Protein AF-A0A1Y6BKB3-F1 (afdb_monomer)

Solvent-accessible surface area (backbone atoms only — not comparable to full-atom values): 15956 Å² total; per-residue (Å²): 135,76,64,65,63,55,56,53,51,55,44,57,75,71,62,55,69,63,64,35,73,74,58,84,61,88,63,30,45,45,43,62,56,101,89,49,75,48,80,39,52,80,85,40,65,74,54,48,56,51,47,53,54,49,49,52,52,49,54,54,49,50,53,46,51,50,51,54,52,29,54,77,67,72,36,57,72,40,75,40,79,56,72,83,83,50,87,60,47,44,72,49,44,40,32,33,37,66,33,82,26,87,73,45,88,20,35,52,44,53,50,52,54,48,22,73,75,64,74,46,61,52,29,33,42,34,43,34,48,44,52,76,84,50,94,52,65,47,78,39,83,46,38,59,70,45,46,69,68,31,48,71,44,83,43,79,41,77,51,38,83,56,81,43,47,33,36,41,35,32,19,48,68,46,101,50,93,52,56,91,87,51,49,50,67,25,49,68,54,54,52,53,48,51,49,42,28,74,76,66,71,42,80,79,84,72,65,29,31,40,40,35,49,41,46,35,41,37,39,51,59,34,43,36,38,28,38,49,90,35,31,48,60,53,48,53,60,63,34,71,70,42,50,68,74,55,33,58,46,50,46,57,26,35,55,50,50,52,60,50,54,79,26,29,40,92,33,52,53,49,62,58,98,76,36,36,37,38,36,38,24,26,53,36,88,90,55,88,129

Sequence (289 aa):
MNSLSMSIACLSCAGILAYSSVKNIDNTVTIREPDRTLKVRLDDKPRIDKAVEFLGKVQKRLARGIANAAEREGLSLSTRKNDPKLRNTISFDLTIKPKRESCIIGSLDLMSLHSKYVGSDEFLLTLEDLSNEAQFKIVHKTSLSELMKGKAFEFRLPRRQKLSQYGIFICSLGKGQTCSDHAKGGMIDTFHEHRLVKQKGRKYSGLDRIFAFQHLLVQDKKIRVTNQKAGPKLFAMLSRSLPEQERIRQQGAINLSEKIQKKTSPTDIEIEDGTVTMGLGYHKPGCFL

Organism: NCBI:txid1513793

pLDDT: mean 73.16, std 16.75, range [30.41, 95.81]

Mean predicted aligned error: 13.18 Å

Secondary structure (DSSP, 8-state):
--HHHHHHHHHHHTTGGGS-----BTTEEEEE-SS-EEEEETT-HHHHHHHHHHHHHHHHHHHHHHHHHHHHTT--EEEEEPPTT-SSEEEEEEEEEEEEESSS--HHHHHHHHHHHHS--EEEEEEEESSSS---EEEEEEEHHHHHTT-EEEEEEEP-SS-EEEEEEEEE--SSS-HHHH----HHHHHHHHHHHHHH-PPP-----EEEEEEEEEETTEEEEE-GGGHHHHHHHHHTTS-HHHHHHHHHHHHHHHHHHTTSB--EEEEETTEEEEEEEEEPTT---

Foldseek 3Di:
DPPLVVLVVVCVVLLNPFQFPQPPDQQWGWGDDPPDIDIARSPDPVSSVVVSVVVVVVVVVVVVVLVVVCVVVVKDKAKDFADVPPPWKAKAKEWQDADEDAADAWLLNLLVLLCVQLVDQKKWWKKAWLLPPDRDMDIDIDGSVCNHVRHMDMDMGTFDQDKTKIKTWIKHPDPDPDQLPFADFAPVVSVVLSVCCVPVVDRRPSGIHTADMFMWIHHGRMIMGIFLVCRLVSQLVVLVSGPPVSSVSVVSSSVSSVVNSVRYGGWDWHQDPRHIYIYTYHYDPPHDD

Radius of gyration: 22.84 Å; Cα contacts (8 Å, |Δi|>4): 515; chains: 1; bounding box: 55×37×72 Å

Nearest PDB structures (foldseek):
  2e3v-assembly2_B  TM=5.731E-01  e=1.357E+00  Homo sapiens
  5oj2-assembly2_B  TM=4.114E-01  e=4.441E-01  Gallus gallus
  2e3v-assembly1_A  TM=5.714E-01  e=2.047E+00  Homo sapiens
  5oj2-assembly1_A  TM=4.564E-01  e=7.994E-01  Gallus gallus
  2vkx-assembly3_E  TM=5.387E-01  e=2.303E+00  Homo sapiens

Structure (mmCIF, N/CA/C/O backbone):
data_AF-A0A1Y6BKB3-F1
#
_entry.id   AF-A0A1Y6BKB3-F1
#
loop_
_atom_site.group_PDB
_atom_site.id
_atom_site.type_symbol
_atom_site.label_atom_id
_atom_site.label_alt_id
_atom_site.label_comp_id
_atom_site.label_asym_id
_atom_site.label_entity_id
_atom_site.label_seq_id
_atom_site.pdbx_PDB_ins_code
_atom_site.Cartn_x
_atom_site.Cartn_y
_atom_site.Cartn_z
_atom_site.occupancy
_atom_site.B_iso_or_equiv
_atom_site.auth_seq_id
_atom_site.auth_comp_id
_atom_site.auth_asym_id
_atom_site.auth_atom_id
_atom_site.pdbx_PDB_model_num
ATOM 1 N N . MET A 1 1 ? -21.348 -16.224 44.581 1.00 34.03 1 MET A N 1
ATOM 2 C CA . MET A 1 1 ? -20.100 -15.761 43.927 1.00 34.03 1 MET A CA 1
ATOM 3 C C . MET A 1 1 ? -20.152 -15.778 42.384 1.00 34.03 1 MET A C 1
ATOM 5 O O . MET A 1 1 ? -19.136 -15.494 41.769 1.00 34.03 1 MET A O 1
ATOM 9 N N . ASN A 1 2 ? -21.320 -15.972 41.739 1.00 30.41 2 ASN A N 1
ATOM 10 C CA . ASN A 1 2 ? -21.423 -16.106 40.270 1.00 30.41 2 ASN A CA 1
ATOM 11 C C . ASN A 1 2 ? -21.908 -14.849 39.506 1.00 30.41 2 ASN A C 1
ATOM 13 O O . ASN A 1 2 ? -21.897 -14.866 38.282 1.00 30.41 2 ASN A O 1
ATOM 17 N N . SER A 1 3 ? -22.323 -13.757 40.170 1.00 32.16 3 SER A N 1
ATOM 18 C CA . SER A 1 3 ? -22.813 -12.550 39.464 1.00 32.16 3 SER A CA 1
ATOM 19 C C . SER A 1 3 ? -21.720 -11.517 39.148 1.00 32.16 3 SER A C 1
ATOM 21 O O . SER A 1 3 ? -21.849 -10.774 38.178 1.00 32.16 3 SER A O 1
ATOM 23 N N . LEU A 1 4 ? -20.614 -11.497 39.904 1.00 31.28 4 LEU A N 1
ATOM 24 C CA . LEU A 1 4 ? -19.510 -10.547 39.698 1.00 31.28 4 LEU A CA 1
ATOM 25 C C . LEU A 1 4 ? -18.739 -10.815 38.393 1.00 31.28 4 LEU A C 1
ATOM 27 O O . LEU A 1 4 ? -18.330 -9.878 37.707 1.00 31.28 4 LEU A O 1
ATOM 31 N N . SER A 1 5 ? -18.571 -12.089 38.022 1.00 31.66 5 SER A N 1
ATOM 32 C CA . SER A 1 5 ? -17.862 -12.488 36.799 1.00 31.66 5 SER A CA 1
ATOM 33 C C . SER A 1 5 ? -18.632 -12.115 35.526 1.00 31.66 5 SER A C 1
ATOM 35 O O . SER A 1 5 ? -18.016 -11.719 34.537 1.00 31.66 5 SER A O 1
ATOM 37 N N . MET A 1 6 ? -19.971 -12.146 35.562 1.00 30.56 6 MET A N 1
ATOM 38 C CA . MET A 1 6 ? -20.829 -11.715 34.450 1.00 30.56 6 MET A CA 1
ATOM 39 C C . MET A 1 6 ? -20.779 -10.199 34.217 1.00 30.56 6 MET A C 1
ATOM 41 O O . MET A 1 6 ? -20.697 -9.758 33.071 1.00 30.56 6 MET A O 1
ATOM 45 N N . SER A 1 7 ? -20.770 -9.387 35.279 1.00 35.91 7 SER A N 1
ATOM 46 C CA . SER A 1 7 ? -20.728 -7.921 35.151 1.00 35.91 7 SER A CA 1
ATOM 47 C C . SER A 1 7 ? -19.387 -7.416 34.603 1.00 35.91 7 SER A C 1
ATOM 49 O O . SER A 1 7 ? -19.357 -6.487 33.794 1.00 35.91 7 SER A O 1
ATOM 51 N N . ILE A 1 8 ? -18.274 -8.064 34.969 1.00 36.72 8 ILE A N 1
ATOM 52 C CA . ILE A 1 8 ? -16.938 -7.743 34.440 1.00 36.72 8 ILE A CA 1
ATOM 53 C C . ILE A 1 8 ? -16.815 -8.162 32.962 1.00 36.72 8 ILE A C 1
ATOM 55 O O . ILE A 1 8 ? -16.243 -7.419 32.161 1.00 36.72 8 ILE A O 1
ATOM 59 N N . ALA A 1 9 ? -17.410 -9.296 32.571 1.00 35.69 9 ALA A N 1
ATOM 60 C CA . ALA A 1 9 ? -17.458 -9.747 31.177 1.00 35.69 9 ALA A CA 1
ATOM 61 C C . ALA A 1 9 ? -18.312 -8.833 30.269 1.00 35.69 9 ALA A C 1
ATOM 63 O O . ALA A 1 9 ? -17.961 -8.615 29.108 1.00 35.69 9 ALA A O 1
ATOM 64 N N . CYS A 1 10 ? -19.389 -8.232 30.789 1.00 35.72 10 CYS A N 1
ATOM 65 C CA . CYS A 1 10 ? -20.162 -7.216 30.062 1.00 35.72 10 CYS A CA 1
ATOM 66 C C . CYS A 1 10 ? -19.349 -5.938 29.806 1.00 35.72 10 CYS A C 1
ATOM 68 O O . CYS A 1 10 ? -19.414 -5.366 28.717 1.00 35.72 10 CYS A O 1
ATOM 70 N N . LEU A 1 11 ? -18.545 -5.507 30.784 1.00 36.06 11 LEU A N 1
ATOM 71 C CA . LEU A 1 11 ? -17.720 -4.307 30.646 1.00 36.06 11 LEU A CA 1
ATOM 72 C C . LEU A 1 11 ? -16.544 -4.526 29.674 1.00 36.06 11 LEU A C 1
ATOM 74 O O . LEU A 1 11 ? -16.212 -3.636 28.888 1.00 36.06 11 LEU A O 1
ATOM 78 N N . SER A 1 12 ? -15.948 -5.723 29.653 1.00 33.81 12 SER A N 1
ATOM 79 C CA . SER A 1 12 ? -14.893 -6.062 28.689 1.00 33.81 12 SER A CA 1
ATOM 80 C C . SER A 1 12 ? -15.421 -6.194 27.251 1.00 33.81 12 SER A C 1
ATOM 82 O O . SER A 1 12 ? -14.757 -5.740 26.320 1.00 33.81 12 SER A O 1
ATOM 84 N N . CYS A 1 13 ? -16.645 -6.706 27.054 1.00 31.55 13 CYS A N 1
ATOM 85 C CA . CYS A 1 13 ? -17.277 -6.818 25.731 1.00 31.55 13 CYS A CA 1
ATOM 86 C C . CYS A 1 13 ? -17.631 -5.463 25.089 1.00 31.55 13 CYS A C 1
ATOM 88 O O . CYS A 1 13 ? -17.714 -5.372 23.865 1.00 31.55 13 CYS A O 1
ATOM 90 N N . ALA A 1 14 ? -17.798 -4.404 25.887 1.00 35.72 14 ALA A N 1
ATOM 91 C CA . ALA A 1 14 ? -18.104 -3.050 25.417 1.00 35.72 14 ALA A CA 1
ATOM 92 C C . ALA A 1 14 ? -16.854 -2.181 25.127 1.00 35.72 14 ALA A C 1
ATOM 94 O O . ALA A 1 14 ? -16.979 -0.991 24.828 1.00 35.72 14 ALA A O 1
ATOM 95 N N . GLY A 1 15 ? -15.640 -2.746 25.198 1.00 34.34 15 GLY A N 1
ATOM 96 C CA . GLY A 1 15 ? -14.393 -2.016 24.916 1.00 34.34 15 GLY A CA 1
ATOM 97 C C . GLY A 1 15 ? -13.987 -1.014 26.007 1.00 34.34 15 GLY A C 1
ATOM 98 O O . GLY A 1 15 ? -13.221 -0.087 25.745 1.00 34.34 15 GLY A O 1
ATOM 99 N N . ILE A 1 16 ? -14.492 -1.187 27.233 1.00 39.16 16 ILE A N 1
ATOM 100 C CA . ILE A 1 16 ? -14.351 -0.230 28.346 1.00 39.16 16 ILE A CA 1
ATOM 101 C C . ILE A 1 16 ? -12.925 -0.207 28.920 1.00 39.16 16 ILE A C 1
ATOM 103 O O . ILE A 1 16 ? -12.488 0.804 29.462 1.00 39.16 16 ILE A O 1
ATOM 107 N N . LEU A 1 17 ? -12.147 -1.273 28.723 1.00 37.47 17 LEU A N 1
ATOM 108 C CA . LEU A 1 17 ? -10.809 -1.421 29.306 1.00 37.47 17 LEU A CA 1
ATOM 109 C C . LEU A 1 17 ? -9.699 -0.617 28.605 1.00 37.47 17 LEU A C 1
ATOM 111 O O . LEU A 1 17 ? -8.578 -0.589 29.101 1.00 37.47 17 LEU A O 1
ATOM 115 N N . ALA A 1 18 ? -9.975 0.052 27.481 1.00 38.03 18 ALA A N 1
ATOM 116 C CA . ALA A 1 18 ? -8.942 0.798 26.754 1.00 38.03 18 ALA A CA 1
ATOM 117 C C . ALA A 1 18 ? -8.579 2.159 27.395 1.00 38.03 18 ALA A C 1
ATOM 119 O O . ALA A 1 18 ? -7.515 2.689 27.088 1.00 38.03 18 ALA A O 1
ATOM 120 N N . TYR A 1 19 ? -9.417 2.698 28.295 1.00 37.19 19 TYR A N 1
ATOM 121 C CA . TYR A 1 19 ? -9.237 4.029 28.916 1.00 37.19 19 TYR A CA 1
ATOM 122 C C . TYR A 1 19 ? -9.237 4.036 30.450 1.00 37.19 19 TYR A C 1
ATOM 124 O O . TYR A 1 19 ? -9.127 5.094 31.065 1.00 37.19 19 TYR A O 1
ATOM 132 N N . SER A 1 20 ? -9.362 2.880 31.098 1.00 36.25 20 SER A N 1
ATOM 133 C CA . SER A 1 20 ? -9.503 2.803 32.553 1.00 36.25 20 SER A CA 1
ATOM 134 C C . SER A 1 20 ? -8.370 2.004 33.185 1.00 36.25 20 SER A C 1
ATOM 136 O O . SER A 1 20 ? -8.222 0.811 32.931 1.00 36.25 20 SER A O 1
ATOM 138 N N . SER A 1 21 ? -7.625 2.642 34.086 1.00 37.19 21 SER A N 1
ATOM 139 C CA . SER A 1 21 ? -6.908 1.931 35.144 1.00 37.19 21 SER A CA 1
ATOM 140 C C . SER A 1 21 ? -7.954 1.310 36.075 1.00 37.19 21 SER A C 1
ATOM 142 O O . SER A 1 21 ? -8.568 1.994 36.895 1.00 37.19 21 SER A O 1
ATOM 144 N N . VAL A 1 22 ? -8.222 0.014 35.900 1.00 39.53 22 VAL A N 1
ATOM 145 C CA . VAL A 1 22 ? -9.102 -0.741 36.798 1.00 39.53 22 VAL A CA 1
ATOM 146 C C . VAL A 1 22 ? -8.277 -1.159 38.010 1.00 39.53 22 VAL A C 1
ATOM 148 O O . VAL A 1 22 ? -7.673 -2.227 38.029 1.00 39.53 22 VAL A O 1
ATOM 151 N N . LYS A 1 23 ? -8.229 -0.307 39.039 1.00 41.88 23 LYS A N 1
ATOM 152 C CA . LYS A 1 23 ? -7.874 -0.766 40.386 1.00 41.88 23 LYS A CA 1
ATOM 153 C C . LYS A 1 23 ? -9.134 -1.330 41.025 1.00 41.88 23 LYS A C 1
ATOM 155 O O . LYS A 1 23 ? -10.025 -0.569 41.387 1.00 41.88 23 LYS A O 1
ATOM 160 N N . ASN A 1 24 ? -9.209 -2.654 41.126 1.00 42.12 24 ASN A N 1
ATOM 161 C CA . ASN A 1 24 ? -10.262 -3.320 41.878 1.00 42.12 24 ASN A CA 1
ATOM 162 C C . ASN A 1 24 ? -9.908 -3.243 43.367 1.00 42.12 24 ASN A C 1
ATOM 164 O O . ASN A 1 24 ? -9.221 -4.109 43.900 1.00 42.12 24 ASN A O 1
ATOM 168 N N . ILE A 1 25 ? -10.298 -2.141 43.998 1.00 45.22 25 ILE A N 1
ATOM 169 C CA . ILE A 1 25 ? -10.292 -1.991 45.450 1.00 45.22 25 ILE A CA 1
ATOM 170 C C . ILE A 1 25 ? -11.747 -1.674 45.800 1.00 45.22 25 ILE A C 1
ATOM 172 O O . ILE A 1 25 ? -12.322 -0.724 45.265 1.00 45.22 25 ILE A O 1
ATOM 176 N N . ASP A 1 26 ? -12.366 -2.535 46.603 1.00 56.19 26 ASP A N 1
ATOM 177 C CA . ASP A 1 26 ? -13.734 -2.389 47.117 1.00 56.19 26 ASP A CA 1
ATOM 178 C C . ASP A 1 26 ? -14.855 -2.330 46.064 1.00 56.19 26 ASP A C 1
ATOM 180 O O . ASP A 1 26 ? -15.742 -1.478 46.129 1.00 56.19 26 ASP A O 1
ATOM 184 N N . ASN A 1 27 ? -14.849 -3.238 45.079 1.00 63.66 27 ASN A N 1
ATOM 185 C CA . ASN A 1 27 ? -15.972 -3.440 44.146 1.00 63.66 27 ASN A CA 1
ATOM 186 C C . ASN A 1 27 ? -16.370 -2.176 43.346 1.00 63.66 27 ASN A C 1
ATOM 188 O O . ASN A 1 27 ? -17.515 -2.014 42.912 1.00 63.66 27 ASN A O 1
ATOM 192 N N . THR A 1 28 ? -15.417 -1.255 43.173 1.00 55.16 28 THR A N 1
ATOM 193 C CA . THR A 1 28 ? -15.627 0.061 42.571 1.00 55.16 28 THR A CA 1
ATOM 194 C C . THR A 1 28 ? -14.708 0.238 41.359 1.00 55.16 28 THR A C 1
ATOM 196 O O . THR A 1 28 ? -13.495 0.091 41.457 1.00 55.16 28 THR A O 1
ATOM 199 N N . VAL A 1 29 ? -15.267 0.591 40.202 1.00 59.34 29 VAL A N 1
ATOM 200 C CA . VAL A 1 29 ? -14.532 0.936 38.977 1.00 59.34 29 VAL A CA 1
ATOM 201 C C . VAL A 1 29 ? -14.375 2.449 38.900 1.00 59.34 29 VAL A C 1
ATOM 203 O O . VAL A 1 29 ? -15.356 3.185 38.974 1.00 59.34 29 VAL A O 1
ATOM 206 N N . THR A 1 30 ? -13.142 2.927 38.738 1.00 57.84 30 THR A N 1
ATOM 207 C CA . THR A 1 30 ? -12.863 4.355 38.537 1.00 57.84 30 THR A CA 1
ATOM 208 C C . THR A 1 30 ? -12.506 4.619 37.075 1.00 57.84 30 THR A C 1
ATOM 210 O O . THR A 1 30 ? -11.510 4.108 36.572 1.00 57.84 30 THR A O 1
ATOM 213 N N . ILE A 1 31 ? -13.303 5.443 36.404 1.00 59.72 31 ILE A N 1
ATOM 214 C CA . ILE A 1 31 ? -13.079 5.931 35.041 1.00 59.72 31 ILE A CA 1
ATOM 215 C C . ILE A 1 31 ? -12.475 7.335 35.161 1.00 59.72 31 ILE A C 1
ATOM 217 O O . ILE A 1 31 ? -13.051 8.184 35.841 1.00 59.72 31 ILE A O 1
ATOM 221 N N . ARG A 1 32 ? -11.311 7.587 34.553 1.00 49.44 32 ARG A N 1
ATOM 222 C CA . ARG A 1 32 ? -10.614 8.885 34.619 1.00 49.44 32 ARG A CA 1
ATOM 223 C C . ARG A 1 32 ? -10.489 9.509 33.228 1.00 49.44 32 ARG A C 1
ATOM 225 O O . ARG A 1 32 ? -10.020 8.852 32.308 1.00 49.44 32 ARG A O 1
ATOM 232 N N . GLU A 1 33 ? -10.865 10.777 33.127 1.00 52.62 33 GLU A N 1
ATOM 233 C CA . GLU A 1 33 ? -10.605 11.713 32.027 1.00 52.62 33 GLU A CA 1
ATOM 234 C C . GLU A 1 33 ? -9.681 12.849 32.528 1.00 52.62 33 GLU A C 1
ATOM 236 O O . GLU A 1 33 ? -9.508 12.991 33.744 1.00 52.62 33 GLU A O 1
ATOM 241 N N . PRO A 1 34 ? -9.088 13.670 31.635 1.00 43.78 34 PRO A N 1
ATOM 242 C CA . PRO A 1 34 ? -8.281 14.838 32.019 1.00 43.78 34 PRO A CA 1
ATOM 243 C C . PRO A 1 34 ? -9.026 15.844 32.915 1.00 43.78 34 PRO A C 1
ATOM 245 O O . PRO A 1 34 ? -8.415 16.531 33.726 1.00 43.78 34 PRO A O 1
ATOM 248 N N . ASP A 1 35 ? -10.346 15.907 32.771 1.00 39.88 35 ASP A N 1
ATOM 249 C CA . ASP A 1 35 ? -11.239 16.919 33.329 1.00 39.88 35 ASP A CA 1
ATOM 250 C C . ASP A 1 35 ? -12.336 16.333 34.241 1.00 39.88 35 ASP A C 1
ATOM 252 O O . ASP A 1 35 ? -13.081 17.080 34.879 1.00 39.88 35 ASP A O 1
ATOM 256 N N . ARG A 1 36 ? -12.430 14.999 34.378 1.00 50.19 36 ARG A N 1
ATOM 257 C CA . ARG A 1 36 ? -13.397 14.357 35.287 1.00 50.19 36 ARG A CA 1
ATOM 258 C C . ARG A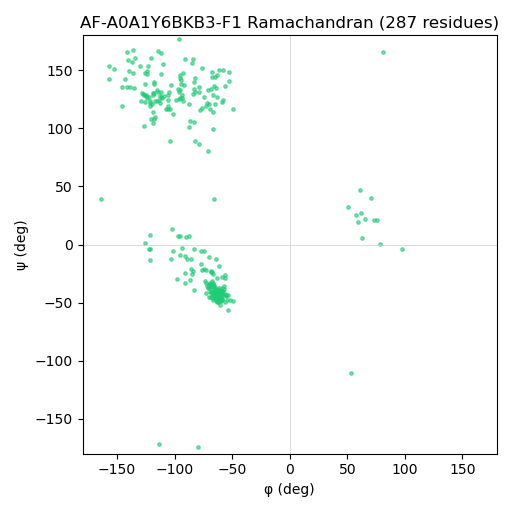 1 36 ? -13.003 12.950 35.722 1.00 50.19 36 ARG A C 1
ATOM 260 O O . ARG A 1 36 ? -12.329 12.214 35.018 1.00 50.19 36 ARG A O 1
ATOM 267 N N . THR A 1 37 ? -13.477 12.540 36.898 1.00 58.41 37 THR A N 1
ATOM 268 C CA . THR A 1 37 ? -13.345 11.162 37.394 1.00 58.41 37 THR A CA 1
ATOM 269 C C . THR A 1 37 ? -14.710 10.630 37.809 1.00 58.41 37 THR A C 1
ATOM 271 O O . THR A 1 37 ? -15.421 11.281 38.571 1.00 58.41 37 THR A O 1
ATOM 274 N N . LEU A 1 38 ? -15.069 9.439 37.330 1.00 61.47 38 LEU A N 1
ATOM 275 C CA . LEU A 1 38 ? -16.328 8.765 37.634 1.00 61.47 38 LEU A CA 1
ATOM 276 C C . LEU A 1 38 ? -16.045 7.475 38.410 1.00 61.47 38 LEU A C 1
ATOM 278 O O . LEU A 1 38 ? -15.295 6.625 37.939 1.00 61.47 38 LEU A O 1
ATOM 282 N N . LYS A 1 39 ? -16.633 7.323 39.600 1.00 63.84 39 LYS A N 1
ATOM 283 C CA . LYS A 1 39 ? -16.541 6.098 40.411 1.00 63.84 39 LYS A CA 1
ATOM 284 C C . LYS A 1 39 ? -17.866 5.345 40.344 1.00 63.84 39 LYS A C 1
ATOM 286 O O . LYS A 1 39 ? -18.906 5.909 40.671 1.00 63.84 39 LYS A O 1
ATOM 291 N N . VAL A 1 40 ? -17.825 4.084 39.932 1.00 62.62 40 VAL A N 1
ATOM 292 C CA . VAL A 1 40 ? -19.000 3.228 39.733 1.00 62.62 40 VAL A CA 1
ATOM 293 C C . VAL A 1 40 ? -18.873 2.003 40.624 1.00 62.62 40 VAL A C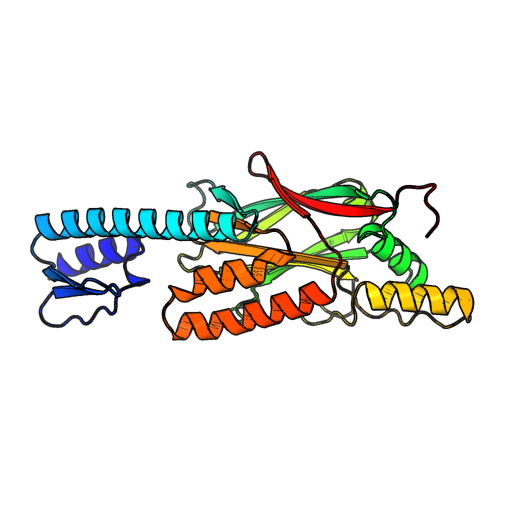 1
ATOM 295 O O . VAL A 1 40 ? -17.894 1.275 40.525 1.00 62.62 40 VAL A O 1
ATOM 298 N N . ARG A 1 41 ? -19.858 1.768 41.486 1.00 63.19 41 ARG A N 1
ATOM 299 C CA . ARG A 1 41 ? -19.958 0.554 42.303 1.00 63.19 41 ARG A CA 1
ATOM 300 C C . ARG A 1 41 ? -20.635 -0.558 41.490 1.00 63.19 41 ARG A C 1
ATOM 302 O O . ARG A 1 41 ? -21.653 -0.300 40.853 1.00 63.19 41 ARG A O 1
ATOM 309 N N . LEU A 1 42 ? -20.035 -1.751 41.448 1.00 58.19 42 LEU A N 1
ATOM 310 C CA . LEU A 1 42 ? -20.420 -2.863 40.555 1.00 58.19 42 LEU A CA 1
ATOM 311 C C . LEU A 1 42 ? -21.711 -3.601 40.968 1.00 58.19 42 LEU A C 1
ATOM 313 O O . LEU A 1 42 ? -22.190 -4.472 40.245 1.00 58.19 42 LEU A O 1
ATOM 317 N N . ASP A 1 43 ? -22.265 -3.254 42.120 1.00 66.75 43 ASP A N 1
ATOM 318 C CA . ASP A 1 43 ? -23.503 -3.753 42.719 1.00 66.75 43 ASP A CA 1
ATOM 319 C C . ASP A 1 43 ? -24.732 -2.868 42.413 1.00 66.75 43 ASP A C 1
ATOM 321 O O . ASP A 1 43 ? -25.867 -3.284 42.637 1.00 66.75 43 ASP A O 1
ATOM 325 N N . ASP A 1 44 ? -24.533 -1.685 41.824 1.00 66.62 44 ASP A N 1
ATOM 326 C CA . ASP A 1 44 ? -25.590 -0.717 41.508 1.00 66.62 44 ASP A CA 1
ATOM 327 C C . ASP A 1 44 ? -25.914 -0.729 40.000 1.00 66.62 44 ASP A C 1
ATOM 329 O O . ASP A 1 44 ? -25.327 0.002 39.196 1.00 66.62 44 ASP A O 1
ATOM 333 N N . LYS A 1 45 ? -26.856 -1.599 39.605 1.00 61.00 45 LYS A N 1
ATOM 334 C CA . LYS A 1 45 ? -27.313 -1.780 38.208 1.00 61.00 45 LYS A CA 1
ATOM 335 C C . LYS A 1 45 ? -27.674 -0.451 37.508 1.00 61.00 45 LYS A C 1
ATOM 337 O O . LYS A 1 45 ? -27.140 -0.202 36.428 1.00 61.00 45 LYS A O 1
ATOM 342 N N . PRO A 1 46 ? -28.481 0.446 38.113 1.00 67.25 46 PRO A N 1
ATOM 343 C CA . PRO A 1 46 ? -28.757 1.773 37.553 1.00 67.25 46 PRO A CA 1
ATOM 344 C C . PRO A 1 46 ? -27.506 2.627 37.291 1.00 67.25 46 PRO A C 1
ATOM 346 O O . PRO A 1 46 ? -27.455 3.384 36.316 1.00 67.25 46 PRO A O 1
ATOM 349 N N . ARG A 1 47 ? -26.478 2.537 38.147 1.00 62.41 47 ARG A N 1
ATOM 350 C CA . ARG A 1 47 ? -25.200 3.233 37.920 1.00 62.41 47 ARG A CA 1
ATOM 351 C C . ARG A 1 47 ? -24.363 2.595 36.816 1.00 62.41 47 ARG A C 1
ATOM 353 O O . ARG A 1 47 ? -23.657 3.331 36.128 1.00 62.41 47 ARG A O 1
ATOM 360 N N . ILE A 1 48 ? -24.452 1.281 36.618 1.00 58.62 48 ILE A N 1
ATOM 361 C CA . ILE A 1 48 ? -23.795 0.585 35.502 1.00 58.62 48 ILE A CA 1
ATOM 362 C C . ILE A 1 48 ? -24.385 1.047 34.167 1.00 58.62 48 ILE A C 1
ATOM 364 O O . ILE A 1 48 ? -23.624 1.432 33.281 1.00 58.62 48 ILE A O 1
ATOM 368 N N . ASP A 1 49 ? -25.712 1.108 34.037 1.00 62.56 49 ASP A N 1
ATOM 369 C CA . ASP A 1 49 ? -26.364 1.565 32.799 1.00 62.56 49 ASP A CA 1
ATOM 370 C C . ASP A 1 49 ? -26.004 3.023 32.477 1.00 62.56 49 ASP A C 1
ATOM 372 O O . ASP A 1 49 ? -25.634 3.349 31.345 1.00 62.56 49 ASP A O 1
ATOM 376 N N . LYS A 1 50 ? -25.982 3.892 33.499 1.00 63.16 50 LYS A N 1
ATOM 377 C CA . LYS A 1 50 ? -25.484 5.271 33.361 1.00 63.16 50 LYS A CA 1
ATOM 378 C C . LYS A 1 50 ? -24.013 5.328 32.955 1.00 63.16 50 LYS A C 1
ATOM 380 O O . LYS A 1 50 ? -23.642 6.197 32.170 1.00 63.16 50 LYS A O 1
ATOM 385 N N . ALA A 1 51 ? -23.170 4.431 33.464 1.00 58.06 51 ALA A N 1
ATOM 386 C CA . ALA A 1 51 ? -21.762 4.360 33.085 1.00 58.06 51 ALA A CA 1
ATOM 387 C C . ALA A 1 51 ? -21.588 3.904 31.628 1.00 58.06 51 ALA A C 1
ATOM 389 O O . ALA A 1 51 ? -20.784 4.486 30.904 1.00 58.06 51 ALA A O 1
ATOM 390 N N . VAL A 1 52 ? -22.374 2.926 31.169 1.00 59.84 52 VAL A N 1
ATOM 391 C CA . VAL A 1 52 ? -22.384 2.471 29.770 1.00 59.84 52 VAL A CA 1
ATOM 392 C C . VAL A 1 52 ? -22.844 3.592 28.834 1.00 59.84 52 VAL A C 1
ATOM 394 O O . VAL A 1 52 ? -22.184 3.867 27.830 1.00 59.84 52 VAL A O 1
ATOM 397 N N . GLU A 1 53 ? -23.922 4.300 29.176 1.00 64.75 53 GLU A N 1
ATOM 398 C CA . GLU A 1 53 ? -24.402 5.446 28.396 1.00 64.75 53 GLU A CA 1
ATOM 399 C C . GLU A 1 53 ? -23.369 6.587 28.366 1.00 64.75 53 GLU A C 1
ATOM 401 O O . GLU A 1 53 ? -23.103 7.183 27.315 1.00 64.75 53 GLU A O 1
ATOM 406 N N . PHE A 1 54 ? -22.745 6.870 29.513 1.00 60.75 54 PHE A N 1
ATOM 407 C CA . PHE A 1 54 ? -21.680 7.859 29.644 1.00 60.75 54 PHE A CA 1
ATOM 408 C C . PHE A 1 54 ? -20.483 7.509 28.752 1.00 60.75 54 PHE A C 1
ATOM 410 O O . PHE A 1 54 ? -20.042 8.341 27.962 1.00 60.75 54 PHE A O 1
ATOM 417 N N . LEU A 1 55 ? -20.018 6.260 28.779 1.00 56.25 55 LEU A N 1
ATOM 418 C CA . LEU A 1 55 ? -18.920 5.780 27.938 1.00 56.25 55 LEU A CA 1
ATOM 419 C C . LEU A 1 55 ? -19.265 5.823 26.445 1.00 56.25 55 LEU A C 1
ATOM 421 O O . LEU A 1 55 ? -18.431 6.217 25.628 1.00 56.25 55 LEU A O 1
ATOM 425 N N . GLY A 1 56 ? -20.511 5.516 26.076 1.00 52.59 56 GLY A N 1
ATOM 426 C CA . GLY A 1 56 ? -21.001 5.691 24.709 1.00 52.59 56 GLY A CA 1
ATOM 427 C C . GLY A 1 56 ? -20.952 7.153 24.244 1.00 52.59 56 GLY A C 1
ATOM 428 O O . GLY A 1 56 ? -20.581 7.436 23.099 1.00 52.59 56 GLY A O 1
ATOM 429 N N . LYS A 1 57 ? -21.271 8.109 25.130 1.00 59.25 57 LYS A N 1
ATOM 430 C CA . LYS A 1 57 ? -21.136 9.553 24.858 1.00 59.25 57 LYS A CA 1
ATOM 431 C C . LYS A 1 57 ? -19.670 9.968 24.714 1.00 59.25 57 LYS A C 1
ATOM 433 O O . LYS A 1 57 ? -19.360 10.720 23.787 1.00 59.25 57 LYS A O 1
ATOM 438 N N . VAL A 1 58 ? -18.779 9.448 25.559 1.00 55.53 58 VAL A N 1
ATOM 439 C CA . VAL A 1 58 ? -17.327 9.698 25.499 1.00 55.53 58 VAL A CA 1
ATOM 440 C C . VAL A 1 58 ? -16.736 9.186 24.184 1.00 55.53 58 VAL A C 1
ATOM 442 O O . VAL A 1 58 ? -16.118 9.957 23.451 1.00 55.53 58 VAL A O 1
ATOM 445 N N . GLN A 1 59 ? -17.021 7.940 23.793 1.00 51.78 59 GLN A N 1
ATOM 446 C CA . GLN A 1 59 ? -16.557 7.385 22.515 1.00 51.78 59 GLN A CA 1
ATOM 447 C C . GLN A 1 59 ? -17.060 8.192 21.310 1.00 51.78 59 GLN A C 1
ATOM 449 O O . GLN A 1 59 ? -16.302 8.448 20.373 1.00 51.78 59 GLN A O 1
ATOM 454 N N . LYS A 1 60 ? -18.323 8.644 21.327 1.00 55.84 60 LYS A N 1
ATOM 455 C CA . LYS A 1 60 ? -18.881 9.503 20.266 1.00 55.84 60 LYS A CA 1
ATOM 456 C C . LYS A 1 60 ? -18.235 10.889 20.218 1.00 55.84 60 LYS A C 1
ATOM 458 O O . LYS A 1 60 ? -18.134 11.458 19.131 1.00 55.84 60 LYS A O 1
ATOM 463 N N . ARG A 1 61 ? -17.853 11.465 21.363 1.00 56.31 61 ARG A N 1
ATOM 464 C CA . ARG A 1 61 ? -17.133 12.750 21.424 1.00 56.31 61 ARG A CA 1
ATOM 465 C C . ARG A 1 61 ? -15.712 12.604 20.911 1.00 56.31 61 ARG A C 1
ATOM 467 O O . ARG A 1 61 ? -15.308 13.396 20.072 1.00 56.31 61 ARG A O 1
ATOM 474 N N . LEU A 1 62 ? -15.006 11.561 21.334 1.00 55.62 62 LEU A N 1
ATOM 475 C CA . LEU A 1 62 ? -13.652 11.279 20.877 1.00 55.62 62 LEU A CA 1
ATOM 476 C C . LEU A 1 62 ? -13.619 11.006 19.367 1.00 55.62 62 LEU A C 1
ATOM 478 O O . LEU A 1 62 ? -12.817 11.599 18.656 1.00 55.62 62 LEU A O 1
ATOM 482 N N . ALA A 1 63 ? -14.541 10.185 18.853 1.00 55.69 63 ALA A N 1
ATOM 483 C CA . ALA A 1 63 ? -14.654 9.923 17.419 1.00 55.69 63 ALA A CA 1
ATOM 484 C C . ALA A 1 63 ? -14.930 11.202 16.607 1.00 55.69 63 ALA A C 1
ATOM 486 O O . ALA A 1 63 ? -14.334 11.380 15.548 1.00 55.69 63 ALA A O 1
ATOM 487 N N . ARG A 1 64 ? -15.783 12.106 17.115 1.00 61.38 64 ARG A N 1
ATOM 488 C CA . ARG A 1 64 ? -16.004 13.431 16.511 1.00 61.38 64 ARG A CA 1
ATOM 489 C C . ARG A 1 64 ? -14.771 14.324 16.602 1.00 61.38 64 ARG A C 1
ATOM 491 O O . ARG A 1 64 ? -14.429 14.962 15.622 1.00 61.38 64 ARG A O 1
ATOM 498 N N . GLY A 1 65 ? -14.084 14.348 17.741 1.00 60.84 65 GLY A N 1
ATOM 499 C CA . GLY A 1 65 ? -12.852 15.118 17.915 1.00 60.84 65 GLY A CA 1
ATOM 500 C C . GLY A 1 65 ? -11.759 14.676 16.944 1.00 60.84 65 GLY A C 1
ATOM 501 O O . GLY A 1 65 ? -11.118 15.515 16.326 1.00 60.84 65 GLY A O 1
ATOM 502 N N . ILE A 1 66 ? -11.610 13.365 16.747 1.00 58.81 66 ILE A N 1
ATOM 503 C CA . ILE A 1 66 ? -10.694 12.782 15.761 1.00 58.81 66 ILE A CA 1
ATOM 504 C C . ILE A 1 66 ? -11.105 13.168 14.340 1.00 58.81 66 ILE A C 1
ATOM 506 O O . ILE A 1 66 ? -10.248 13.593 13.577 1.00 58.81 66 ILE A O 1
ATOM 510 N N . ALA A 1 67 ? -12.387 13.032 13.984 1.00 59.25 67 ALA A N 1
ATOM 511 C CA . ALA A 1 67 ? -12.875 13.384 12.650 1.00 59.25 67 ALA A CA 1
ATOM 512 C C . ALA A 1 67 ? -12.653 14.874 12.345 1.00 59.25 67 ALA A C 1
ATOM 514 O O . ALA A 1 67 ? -12.062 15.206 11.326 1.00 59.25 67 ALA A O 1
ATOM 515 N N . ASN A 1 68 ? -13.010 15.756 13.280 1.00 63.53 68 ASN A N 1
ATOM 516 C CA . ASN A 1 68 ? -12.827 17.199 13.135 1.00 63.53 68 ASN A CA 1
ATOM 517 C C . ASN A 1 68 ? -11.343 17.588 13.088 1.00 63.53 68 ASN A C 1
ATOM 519 O O . ASN A 1 68 ? -10.963 18.512 12.378 1.00 63.53 68 ASN A O 1
ATOM 523 N N . ALA A 1 69 ? -10.491 16.918 13.868 1.00 61.22 69 ALA A N 1
ATOM 524 C CA . ALA A 1 69 ? -9.058 17.182 13.852 1.00 61.22 69 ALA A CA 1
ATOM 525 C C . ALA A 1 69 ? -8.399 16.644 12.573 1.00 61.22 69 ALA A C 1
ATOM 527 O O . ALA A 1 69 ? -7.478 17.272 12.068 1.00 61.22 69 ALA A O 1
ATOM 528 N N . ALA A 1 70 ? -8.895 15.533 12.024 1.00 61.16 70 ALA A N 1
ATOM 529 C CA . ALA A 1 70 ? -8.486 15.024 10.720 1.00 61.16 70 ALA A CA 1
ATOM 530 C C . ALA A 1 70 ? -8.894 15.982 9.591 1.00 61.16 70 ALA A C 1
ATOM 532 O O . ALA A 1 70 ? -8.069 16.314 8.749 1.00 61.16 70 ALA A O 1
ATOM 533 N N . GLU A 1 71 ? -10.123 16.496 9.628 1.00 59.78 71 GLU A N 1
ATOM 534 C CA . GLU A 1 71 ? -10.644 17.465 8.660 1.00 59.78 71 GLU A CA 1
ATOM 535 C C . GLU A 1 71 ? -9.869 18.792 8.689 1.00 59.78 71 GLU A C 1
ATOM 537 O O . GLU A 1 71 ? -9.425 19.269 7.647 1.00 59.78 71 GLU A O 1
ATOM 542 N N . ARG A 1 72 ? -9.600 19.344 9.884 1.00 58.69 72 ARG A N 1
ATOM 543 C CA . ARG A 1 72 ? -8.767 20.554 10.059 1.00 58.69 72 ARG A CA 1
ATOM 544 C C . ARG A 1 72 ? -7.348 20.403 9.515 1.00 58.69 72 ARG A C 1
ATOM 546 O O . ARG A 1 72 ? -6.727 21.393 9.150 1.00 58.69 72 ARG A O 1
ATOM 553 N N . GLU A 1 73 ? -6.840 19.180 9.497 1.00 56.06 73 GLU A N 1
ATOM 554 C CA . GLU A 1 73 ? -5.490 18.837 9.053 1.00 56.06 73 GLU A CA 1
ATOM 555 C C . GLU A 1 73 ? -5.458 18.353 7.589 1.00 56.06 73 GLU A C 1
ATOM 557 O O . GLU A 1 73 ? -4.422 17.887 7.115 1.00 56.06 73 GLU A O 1
ATOM 562 N N . GLY A 1 74 ? -6.584 18.440 6.864 1.00 51.81 74 GLY A N 1
ATOM 563 C CA . GLY A 1 74 ? -6.694 18.002 5.468 1.00 51.81 74 GLY A CA 1
ATOM 564 C C . GLY A 1 74 ? -6.520 16.489 5.275 1.00 51.81 74 GLY A C 1
ATOM 565 O O . GLY A 1 74 ? -6.141 16.031 4.195 1.00 51.81 74 GLY A O 1
ATOM 566 N N . LEU A 1 75 ? -6.747 15.694 6.323 1.00 61.06 75 LEU A N 1
ATOM 567 C CA . LEU A 1 75 ? -6.579 14.243 6.310 1.00 61.06 75 LEU A CA 1
ATOM 568 C C . LEU A 1 75 ? -7.881 13.601 5.804 1.00 61.06 75 LEU A C 1
ATOM 570 O O . LEU A 1 75 ? -8.874 13.537 6.527 1.00 61.06 75 LEU A O 1
ATOM 574 N N . SER A 1 76 ? -7.880 13.098 4.567 1.00 58.94 76 SER A N 1
ATOM 575 C CA . SER A 1 76 ? -8.997 12.291 4.053 1.00 58.94 76 SER A CA 1
ATOM 576 C C . SER A 1 76 ? -9.018 10.938 4.769 1.00 58.94 76 SER A C 1
ATOM 578 O O . SER A 1 76 ?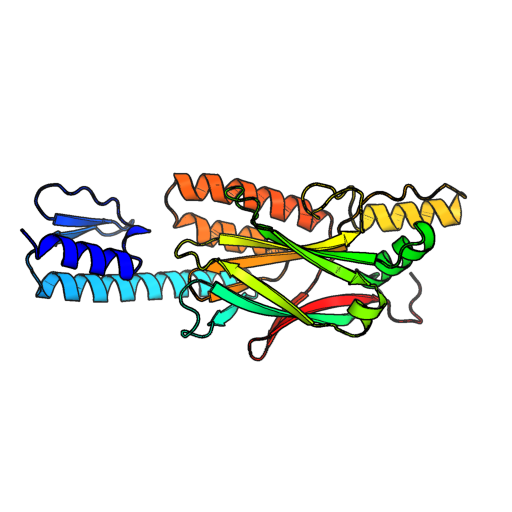 -8.021 10.212 4.736 1.00 58.94 76 SER A O 1
ATOM 580 N N . LEU A 1 77 ? -10.128 10.620 5.445 1.00 59.81 77 LEU A N 1
ATOM 581 C CA . LEU A 1 77 ? -10.336 9.366 6.169 1.00 59.81 77 LEU A CA 1
ATOM 582 C C . LEU A 1 77 ? -11.557 8.644 5.605 1.00 59.81 77 LEU A C 1
ATOM 584 O O . LEU A 1 77 ? -12.694 9.016 5.894 1.00 59.81 77 LEU A O 1
ATOM 588 N N . SER A 1 78 ? -11.327 7.553 4.884 1.00 65.69 78 SER A N 1
ATOM 589 C CA . SER A 1 78 ? -12.415 6.688 4.422 1.00 65.69 78 SER A CA 1
ATOM 590 C C . SER A 1 78 ? -12.571 5.508 5.376 1.00 65.69 78 SER A C 1
ATOM 592 O O . SER A 1 78 ? -11.578 4.913 5.799 1.00 65.69 78 SER A O 1
ATOM 594 N N . THR A 1 79 ? -13.808 5.183 5.770 1.00 66.69 79 THR A N 1
ATOM 595 C CA . THR A 1 79 ? -14.088 4.107 6.737 1.00 66.69 79 THR A CA 1
ATOM 596 C C . THR A 1 79 ? -15.059 3.079 6.173 1.00 66.69 79 THR A C 1
ATOM 598 O O . THR A 1 79 ? -16.177 3.424 5.803 1.00 66.69 79 THR A O 1
ATOM 601 N N . ARG A 1 80 ? -14.689 1.798 6.241 1.00 73.00 80 ARG A N 1
ATOM 602 C CA . ARG A 1 80 ? -15.589 0.665 5.983 1.00 73.00 80 ARG A CA 1
ATOM 603 C C . ARG A 1 80 ? -16.020 0.012 7.292 1.00 73.00 80 ARG A C 1
ATOM 605 O O . ARG A 1 80 ? -15.185 -0.222 8.165 1.00 73.00 80 ARG A O 1
ATOM 612 N N . LYS A 1 81 ? -17.307 -0.329 7.418 1.00 65.94 81 LYS A N 1
ATOM 613 C CA . LYS A 1 81 ? -17.811 -1.261 8.445 1.00 65.94 81 LYS A CA 1
ATOM 614 C C . LYS A 1 81 ? -17.914 -2.657 7.832 1.00 65.94 81 LYS A C 1
ATOM 616 O O . LYS A 1 81 ? -18.466 -2.781 6.744 1.00 65.94 81 LYS A O 1
ATOM 621 N N . ASN A 1 82 ? -17.395 -3.679 8.510 1.00 64.94 82 ASN A N 1
ATOM 622 C CA . ASN A 1 82 ? -17.404 -5.045 7.984 1.00 64.94 82 ASN A CA 1
ATOM 623 C C . ASN A 1 82 ? -18.637 -5.870 8.397 1.00 64.94 82 ASN A C 1
ATOM 625 O O . ASN A 1 82 ? -19.293 -5.541 9.392 1.00 64.94 82 ASN A O 1
ATOM 629 N N . ASP A 1 83 ? -18.926 -6.943 7.646 1.00 63.22 83 ASP A N 1
ATOM 630 C CA . ASP A 1 83 ? -20.078 -7.831 7.871 1.00 63.22 83 ASP A CA 1
ATOM 631 C C . ASP A 1 83 ? -20.042 -8.435 9.293 1.00 63.22 83 ASP A C 1
ATOM 633 O O . ASP A 1 83 ? -19.047 -9.051 9.694 1.00 63.22 83 ASP A O 1
ATOM 637 N N . PRO A 1 84 ? -21.108 -8.273 10.100 1.00 55.97 84 PRO A N 1
ATOM 638 C CA . PRO A 1 84 ? -21.163 -8.810 11.450 1.00 55.97 84 PRO A CA 1
ATOM 639 C C . PRO A 1 84 ? -21.134 -10.343 11.561 1.00 55.97 84 PRO A C 1
ATOM 641 O O . PRO A 1 84 ? -20.940 -10.823 12.681 1.00 55.97 84 PRO A O 1
ATOM 644 N N . LYS A 1 85 ? -21.314 -11.096 10.467 1.00 56.28 85 LYS A N 1
ATOM 645 C CA . LYS A 1 85 ? -21.396 -12.567 10.466 1.00 56.28 85 LYS A CA 1
ATOM 646 C C . LYS A 1 85 ? -20.044 -13.277 10.625 1.00 56.28 85 LYS A C 1
ATOM 648 O O . LYS A 1 85 ? -20.014 -14.407 11.110 1.00 56.28 85 LYS A O 1
ATOM 653 N N . LEU A 1 86 ? -18.925 -12.620 10.315 1.00 59.16 86 LEU A N 1
ATOM 654 C CA . LEU A 1 86 ? -17.579 -13.165 10.526 1.00 59.16 86 LEU A CA 1
ATOM 655 C C . LEU A 1 86 ? -17.107 -12.834 11.950 1.00 59.16 86 LEU A C 1
ATOM 657 O O . LEU A 1 86 ? -16.727 -11.706 12.262 1.00 59.16 86 LEU A O 1
ATOM 661 N N . ARG A 1 87 ? -17.185 -13.811 12.865 1.00 65.38 87 ARG A N 1
ATOM 662 C CA . ARG A 1 87 ? -16.955 -13.557 14.303 1.00 65.38 87 ARG A CA 1
ATOM 663 C C . ARG A 1 87 ? -15.517 -13.118 14.615 1.00 65.38 87 ARG A C 1
ATOM 665 O O . ARG A 1 87 ? -15.350 -12.203 15.426 1.00 65.38 87 ARG A O 1
ATOM 672 N N . ASN A 1 88 ? -14.522 -13.696 13.931 1.00 78.50 88 ASN A N 1
ATOM 673 C CA . ASN A 1 88 ? -13.099 -13.578 14.292 1.00 78.50 88 ASN A CA 1
ATOM 674 C C . ASN A 1 88 ? -12.188 -13.001 13.194 1.00 78.50 88 ASN A C 1
ATOM 676 O O . ASN A 1 88 ? -10.999 -12.800 13.440 1.00 78.50 88 ASN A O 1
ATOM 680 N N . THR A 1 89 ? -12.711 -12.725 12.001 1.00 81.44 89 THR A N 1
ATOM 681 C CA . THR A 1 89 ? -11.923 -12.233 10.864 1.00 81.44 89 THR A CA 1
ATOM 682 C C . THR A 1 89 ? -12.562 -11.005 10.236 1.00 81.44 89 THR A C 1
ATOM 684 O O . THR A 1 89 ? -13.768 -10.785 10.329 1.00 81.44 89 THR A O 1
ATOM 687 N N . ILE A 1 90 ? -11.728 -10.188 9.605 1.00 84.00 90 ILE A N 1
ATOM 688 C CA . ILE A 1 90 ? -12.121 -9.033 8.813 1.00 84.00 90 ILE A CA 1
ATOM 689 C C . ILE A 1 90 ? -11.656 -9.331 7.388 1.00 84.00 90 ILE A C 1
ATOM 691 O O . ILE A 1 90 ? -10.452 -9.350 7.140 1.00 84.00 90 ILE A O 1
ATOM 695 N N . SER A 1 91 ? -12.584 -9.581 6.467 1.00 86.25 91 SER A N 1
ATOM 696 C CA . SER A 1 91 ? -12.275 -9.686 5.039 1.00 86.25 91 SER A CA 1
ATOM 697 C C . SER A 1 91 ? -12.504 -8.364 4.311 1.00 86.25 91 SER A C 1
ATOM 699 O O . SER A 1 91 ? -13.440 -7.627 4.635 1.00 86.25 91 SER A O 1
ATOM 701 N N . PHE A 1 92 ? -11.651 -8.053 3.342 1.00 87.62 92 PHE A N 1
ATOM 702 C CA . PHE A 1 92 ? -11.880 -6.979 2.383 1.00 87.62 92 PHE A CA 1
ATOM 703 C C . PHE A 1 92 ? -11.166 -7.268 1.067 1.00 87.62 92 PHE A C 1
ATOM 705 O O . PHE A 1 92 ? -10.104 -7.887 1.068 1.00 87.62 92 PHE A O 1
ATOM 712 N N . ASP A 1 93 ? -11.728 -6.760 -0.024 1.00 91.06 93 ASP A N 1
ATOM 713 C CA . ASP A 1 93 ? -11.087 -6.790 -1.329 1.00 91.06 93 ASP A CA 1
ATOM 714 C C . ASP A 1 93 ? -10.353 -5.473 -1.565 1.00 91.06 93 ASP A C 1
ATOM 716 O O . ASP A 1 93 ? -10.890 -4.387 -1.304 1.00 91.06 93 ASP A O 1
ATOM 720 N N . LEU A 1 94 ? -9.113 -5.595 -2.031 1.00 93.25 94 LEU A N 1
ATOM 721 C CA . LEU A 1 94 ? -8.320 -4.503 -2.565 1.00 93.25 94 LEU A CA 1
ATOM 722 C C . LEU A 1 94 ? -8.353 -4.568 -4.089 1.00 93.25 94 LEU A C 1
ATOM 724 O O . LEU A 1 94 ? -7.750 -5.463 -4.678 1.00 93.25 94 LEU A O 1
ATOM 728 N N . THR A 1 95 ? -8.993 -3.595 -4.720 1.00 94.44 95 THR A N 1
ATOM 729 C CA . THR A 1 95 ? -8.973 -3.426 -6.172 1.00 94.44 95 THR A CA 1
ATOM 730 C C . THR A 1 95 ? -7.862 -2.465 -6.559 1.00 94.44 95 THR A C 1
ATOM 732 O O . THR A 1 95 ? -7.761 -1.354 -6.036 1.00 94.44 95 THR A O 1
ATOM 735 N N . ILE A 1 96 ? -7.022 -2.880 -7.500 1.00 94.56 96 ILE A N 1
ATOM 736 C CA . ILE A 1 96 ? -6.034 -1.988 -8.099 1.00 94.56 96 ILE A CA 1
ATOM 737 C C . ILE A 1 96 ? -6.716 -1.168 -9.192 1.00 94.56 96 ILE A C 1
ATOM 739 O O . ILE A 1 96 ? -7.414 -1.710 -10.041 1.00 94.56 96 ILE A O 1
ATOM 743 N N . LYS A 1 97 ? -6.518 0.149 -9.188 1.00 93.44 97 LYS A N 1
ATOM 744 C CA . LYS A 1 97 ? -7.048 1.051 -10.214 1.00 93.44 97 LYS A CA 1
ATOM 745 C C . LYS A 1 97 ? -5.882 1.740 -10.917 1.00 93.44 97 LYS A C 1
ATOM 747 O O . LYS A 1 97 ? -5.284 2.652 -10.343 1.00 93.44 97 LYS A O 1
ATOM 752 N N . PRO A 1 98 ? -5.535 1.330 -12.146 1.00 90.94 98 PRO A N 1
ATOM 753 C CA . PRO A 1 98 ? -4.581 2.069 -12.959 1.00 90.94 98 PRO A CA 1
ATOM 754 C C . PRO A 1 98 ? -5.092 3.493 -13.172 1.00 90.94 98 PRO A C 1
ATOM 756 O O . PRO A 1 98 ? -6.199 3.707 -13.669 1.00 90.94 98 PRO A O 1
ATOM 759 N N . LYS A 1 99 ? -4.288 4.477 -12.782 1.00 89.06 99 LYS A N 1
ATOM 760 C CA . LYS A 1 99 ? -4.631 5.893 -12.846 1.00 89.06 99 LYS A CA 1
ATOM 761 C C . LYS A 1 99 ? -3.680 6.597 -13.798 1.00 89.06 99 LYS A C 1
ATOM 763 O O . LYS A 1 99 ? -2.468 6.565 -13.622 1.00 89.06 99 LYS A O 1
ATOM 768 N N . ARG A 1 100 ? -4.234 7.250 -14.814 1.00 86.81 100 ARG A N 1
ATOM 769 C CA . ARG A 1 100 ? -3.440 8.032 -15.760 1.00 86.81 100 ARG A CA 1
ATOM 770 C C . ARG A 1 100 ? -3.020 9.346 -15.107 1.00 86.81 100 ARG A C 1
ATOM 772 O O . ARG A 1 100 ? -3.875 10.171 -14.798 1.00 86.81 100 ARG A O 1
ATOM 779 N N . GLU A 1 101 ? -1.719 9.553 -14.958 1.00 79.38 101 GLU A N 1
ATOM 780 C CA . GLU A 1 101 ? -1.131 10.776 -14.416 1.00 79.38 101 GLU A CA 1
ATOM 781 C C . GLU A 1 101 ? -0.747 11.739 -15.544 1.00 79.38 101 GLU A C 1
ATOM 783 O O . GLU A 1 101 ? -0.302 11.325 -16.620 1.00 79.38 101 GLU A O 1
ATOM 788 N N . SER A 1 102 ? -0.965 13.039 -15.322 1.00 72.00 102 SER A N 1
ATOM 789 C CA . SER A 1 102 ? -0.999 14.019 -16.410 1.00 72.00 102 SER A CA 1
ATOM 790 C C . SER A 1 102 ? 0.350 14.251 -17.077 1.00 72.00 102 SER A C 1
ATOM 792 O O . SER A 1 102 ? 0.305 14.400 -18.284 1.00 72.00 102 SER A O 1
ATOM 794 N N . CYS A 1 103 ? 1.483 14.202 -16.363 1.00 73.38 103 CYS A N 1
ATOM 795 C CA . CYS A 1 103 ? 2.858 14.101 -16.898 1.00 73.38 103 CYS A CA 1
ATOM 796 C C . CYS A 1 103 ? 3.854 13.676 -15.783 1.00 73.38 103 CYS A C 1
ATOM 798 O O . CYS A 1 103 ? 4.954 14.212 -15.668 1.00 73.38 103 CYS A O 1
ATOM 800 N N . ILE A 1 104 ? 3.455 12.765 -14.891 1.00 74.75 104 ILE A N 1
ATOM 801 C CA . ILE A 1 104 ? 4.291 12.308 -13.768 1.00 74.75 104 ILE A CA 1
ATOM 802 C C . ILE A 1 104 ? 4.538 10.811 -13.933 1.00 74.75 104 ILE A C 1
ATOM 804 O O . ILE A 1 104 ? 3.635 10.078 -14.329 1.00 74.75 104 ILE A O 1
ATOM 808 N N . ILE A 1 105 ? 5.761 10.368 -13.636 1.00 78.06 105 ILE A N 1
ATOM 809 C CA . ILE A 1 105 ? 6.089 8.941 -13.562 1.00 78.06 105 ILE A CA 1
ATOM 810 C C . ILE A 1 105 ? 5.389 8.356 -12.339 1.00 78.06 105 ILE A C 1
ATOM 812 O O . ILE A 1 105 ? 5.685 8.736 -11.204 1.00 78.06 105 ILE A O 1
ATOM 816 N N . GLY A 1 106 ? 4.472 7.428 -12.573 1.00 83.56 106 GLY A N 1
ATOM 817 C CA . GLY A 1 106 ? 3.753 6.724 -11.525 1.00 83.56 106 GLY A CA 1
ATOM 818 C C . GLY A 1 106 ? 4.376 5.373 -11.171 1.00 83.56 106 GLY A C 1
ATOM 819 O O . GLY A 1 106 ? 5.360 4.924 -11.765 1.00 83.56 106 GLY A O 1
ATOM 820 N N . SER A 1 107 ? 3.795 4.702 -10.175 1.00 88.31 107 SER A N 1
ATOM 821 C CA . SER A 1 107 ? 4.272 3.400 -9.693 1.00 88.31 107 SER A CA 1
ATOM 822 C C . SER A 1 107 ? 4.319 2.334 -10.792 1.00 88.31 107 SER A C 1
ATOM 824 O O . SER A 1 107 ? 5.272 1.558 -10.828 1.00 88.31 107 SER A O 1
ATOM 826 N N . LEU A 1 108 ? 3.341 2.309 -11.705 1.00 90.44 108 LEU A N 1
ATOM 827 C CA . LEU A 1 108 ? 3.279 1.316 -12.788 1.00 90.44 108 LEU A CA 1
ATOM 828 C C . LEU A 1 108 ? 4.380 1.536 -13.830 1.00 90.44 108 LEU A C 1
ATOM 830 O O . LEU A 1 108 ? 4.938 0.567 -14.343 1.00 90.44 108 LEU A O 1
ATOM 834 N N . ASP A 1 109 ? 4.758 2.789 -14.098 1.00 87.50 109 ASP A N 1
ATOM 835 C CA . ASP A 1 109 ? 5.884 3.085 -14.990 1.00 87.50 109 ASP A CA 1
ATOM 836 C C . ASP A 1 109 ? 7.199 2.592 -14.383 1.00 87.50 109 ASP A C 1
ATOM 838 O O . ASP A 1 109 ? 8.027 1.998 -15.071 1.00 87.50 109 ASP A O 1
ATOM 842 N N . LEU A 1 110 ? 7.393 2.804 -13.076 1.00 86.69 110 LEU A N 1
ATOM 843 C CA . LEU A 1 110 ? 8.584 2.341 -12.362 1.00 86.69 110 LEU A CA 1
ATOM 844 C C . LEU A 1 110 ? 8.672 0.814 -12.335 1.00 86.69 110 LEU A C 1
ATOM 846 O O . LEU A 1 110 ? 9.759 0.273 -12.529 1.00 86.69 110 LEU A O 1
ATOM 850 N N . MET A 1 111 ? 7.543 0.130 -12.133 1.00 89.88 111 MET A N 1
ATOM 851 C CA . MET A 1 111 ? 7.454 -1.329 -12.227 1.00 89.88 111 MET A CA 1
ATOM 852 C C . MET A 1 111 ? 7.791 -1.811 -13.640 1.00 89.88 111 MET A C 1
ATOM 854 O O . MET A 1 111 ? 8.588 -2.734 -13.796 1.00 89.88 111 MET A O 1
ATOM 858 N N . SER A 1 112 ? 7.255 -1.158 -14.67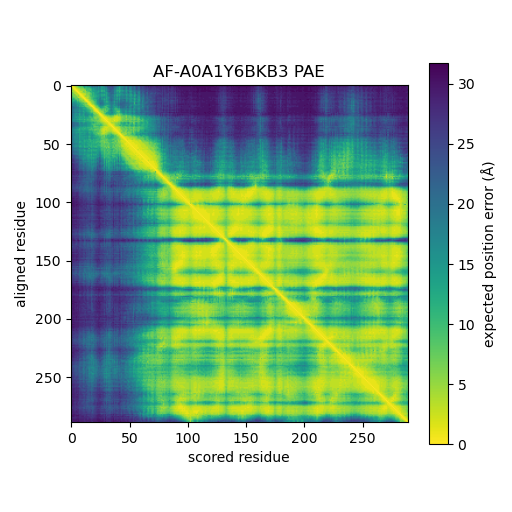6 1.00 90.38 112 SER A N 1
ATOM 859 C CA . SER A 1 112 ? 7.557 -1.476 -16.076 1.00 90.38 112 SER A CA 1
ATOM 860 C C . SER A 1 112 ? 9.047 -1.309 -16.392 1.00 90.38 112 SER A C 1
ATOM 862 O O . SER A 1 112 ? 9.678 -2.204 -16.958 1.00 90.38 112 SER A O 1
ATOM 864 N N . LEU A 1 113 ? 9.645 -0.196 -15.953 1.00 85.81 113 LEU A N 1
ATOM 865 C CA . LEU A 1 113 ? 11.080 0.046 -16.089 1.00 85.81 113 LEU A CA 1
ATOM 866 C C . LEU A 1 113 ? 11.892 -1.022 -15.358 1.00 85.81 113 LEU A C 1
ATOM 868 O O . LEU A 1 113 ? 12.813 -1.585 -15.941 1.00 85.81 113 LEU A O 1
ATOM 872 N N . HIS A 1 114 ? 11.550 -1.321 -14.106 1.00 87.00 114 HIS A N 1
ATOM 873 C CA . HIS A 1 114 ? 12.235 -2.342 -13.321 1.00 87.00 114 HIS A CA 1
ATOM 874 C C . HIS A 1 114 ? 12.175 -3.714 -14.003 1.00 87.00 114 HIS A C 1
ATOM 876 O O . HIS A 1 114 ? 13.215 -4.347 -14.187 1.00 87.00 114 HIS A O 1
ATOM 882 N N . SER A 1 115 ? 10.990 -4.117 -14.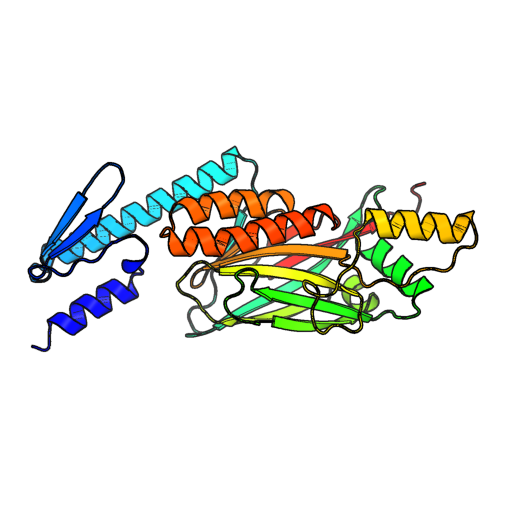469 1.00 89.31 115 SER A N 1
ATOM 883 C CA . SER A 1 115 ? 10.764 -5.395 -15.156 1.00 89.31 115 SER A CA 1
ATOM 884 C C . SER A 1 115 ? 11.627 -5.529 -16.402 1.00 89.31 115 SER A C 1
ATOM 886 O O . SER A 1 115 ? 12.252 -6.564 -16.623 1.00 89.31 115 SER A O 1
ATOM 888 N N . LYS A 1 116 ? 11.745 -4.447 -17.182 1.00 87.38 116 LYS A N 1
ATOM 889 C CA . LYS A 1 116 ? 12.580 -4.411 -18.386 1.00 87.38 116 LYS A CA 1
ATOM 890 C C . LYS A 1 116 ? 14.055 -4.705 -18.099 1.00 87.38 116 LYS A C 1
ATOM 892 O O . LYS A 1 116 ? 14.710 -5.332 -18.926 1.00 87.38 116 LYS A O 1
ATOM 897 N N . TYR A 1 117 ? 14.592 -4.228 -16.976 1.00 84.06 117 TYR A N 1
ATOM 898 C CA . TYR A 1 117 ? 16.012 -4.398 -16.648 1.00 84.06 117 TYR A CA 1
ATOM 899 C C . TYR A 1 117 ? 16.311 -5.659 -15.840 1.00 84.06 117 TYR A C 1
ATOM 901 O O . TYR A 1 117 ? 17.387 -6.230 -15.999 1.00 84.06 117 TYR A O 1
ATOM 909 N N . VAL A 1 118 ? 15.392 -6.078 -14.971 1.00 85.38 118 VAL A N 1
ATOM 910 C CA . VAL A 1 118 ? 15.555 -7.280 -14.139 1.00 85.38 118 VAL A CA 1
ATOM 911 C C . VAL A 1 118 ? 15.118 -8.546 -14.881 1.00 85.38 118 VAL A C 1
ATOM 913 O O . VAL A 1 118 ? 15.574 -9.633 -14.543 1.00 85.38 118 VAL A O 1
ATOM 916 N N . GLY A 1 119 ? 14.290 -8.419 -15.922 1.00 85.25 119 GLY A N 1
ATOM 917 C CA . GLY A 1 119 ? 13.788 -9.553 -16.700 1.00 85.25 119 GLY A CA 1
ATOM 918 C C . GLY A 1 119 ? 12.683 -10.341 -15.991 1.00 85.25 119 GLY A C 1
ATOM 919 O O . GLY A 1 119 ? 12.466 -11.502 -16.320 1.00 85.25 119 GLY A O 1
ATOM 920 N N . SER A 1 120 ? 12.000 -9.730 -15.020 1.00 88.75 120 SER A N 1
ATOM 921 C CA . SER A 1 120 ? 10.867 -10.319 -14.300 1.00 88.75 120 SER A CA 1
ATOM 922 C C . SER A 1 120 ? 9.684 -9.361 -14.318 1.00 88.75 120 SER A C 1
ATOM 924 O O . SER A 1 120 ? 9.854 -8.194 -13.982 1.00 88.75 120 SER A O 1
ATOM 926 N N . ASP A 1 121 ? 8.506 -9.864 -14.686 1.00 91.00 121 ASP A N 1
ATOM 927 C CA . ASP A 1 121 ? 7.234 -9.128 -14.620 1.00 91.00 121 ASP A CA 1
ATOM 928 C C . ASP A 1 121 ? 6.462 -9.415 -13.319 1.00 91.00 121 ASP A C 1
ATOM 930 O O . ASP A 1 121 ? 5.305 -9.020 -13.173 1.00 91.00 121 ASP A O 1
ATOM 934 N N . GLU A 1 122 ? 7.077 -10.145 -12.383 1.00 93.00 122 GLU A N 1
ATOM 935 C CA . GLU A 1 122 ? 6.451 -10.581 -11.138 1.00 93.00 122 GLU A CA 1
ATOM 936 C C . GLU A 1 122 ? 6.731 -9.620 -9.976 1.00 93.00 122 GLU A C 1
ATOM 938 O O . GLU A 1 122 ? 7.854 -9.163 -9.742 1.00 93.00 122 GLU A O 1
ATOM 943 N N . PHE A 1 123 ? 5.689 -9.380 -9.186 1.00 92.94 123 PHE A N 1
ATOM 944 C CA . PHE A 1 123 ? 5.690 -8.496 -8.029 1.00 92.94 123 PHE A CA 1
ATOM 945 C C . PHE A 1 123 ? 5.009 -9.166 -6.839 1.00 92.94 123 PHE A C 1
ATOM 947 O O . PHE A 1 123 ? 4.219 -10.105 -6.978 1.00 92.94 123 PHE A O 1
ATOM 954 N N . LEU A 1 124 ? 5.298 -8.643 -5.652 1.00 93.38 124 LEU A N 1
ATOM 955 C CA . LEU A 1 124 ? 4.604 -9.000 -4.424 1.00 93.38 124 LEU A CA 1
ATOM 956 C C . LEU A 1 124 ? 3.670 -7.866 -4.023 1.00 93.38 124 LEU A C 1
ATOM 958 O O . LEU A 1 124 ? 4.098 -6.720 -3.904 1.00 93.38 124 LEU A O 1
ATOM 962 N N . LEU A 1 125 ? 2.411 -8.214 -3.777 1.00 94.06 125 LEU A N 1
ATOM 963 C CA . LEU A 1 125 ? 1.447 -7.386 -3.069 1.00 94.06 125 LEU A CA 1
ATOM 964 C C . LEU A 1 125 ? 1.291 -7.960 -1.662 1.00 94.06 125 LEU A C 1
ATOM 966 O O . LEU A 1 125 ? 0.837 -9.096 -1.501 1.00 94.06 125 LEU A O 1
ATOM 970 N N . THR A 1 126 ? 1.666 -7.193 -0.643 1.00 92.94 126 THR A N 1
ATOM 971 C CA . THR A 1 126 ? 1.650 -7.672 0.742 1.00 92.94 126 THR A CA 1
ATOM 972 C C . THR A 1 126 ? 0.810 -6.791 1.652 1.00 92.94 126 THR A C 1
ATOM 974 O O . THR A 1 126 ? 0.693 -5.583 1.448 1.00 92.94 126 THR A O 1
ATOM 977 N N . LEU A 1 127 ? 0.217 -7.415 2.670 1.00 92.62 127 LEU A N 1
ATOM 978 C CA . LEU A 1 127 ? -0.408 -6.747 3.807 1.00 92.62 127 LEU A CA 1
ATOM 979 C C . LEU A 1 127 ? 0.326 -7.185 5.069 1.00 92.62 127 LEU A C 1
ATOM 981 O O . LEU A 1 127 ? 0.281 -8.363 5.424 1.00 92.62 127 LEU A O 1
ATOM 985 N N . GLU A 1 128 ? 1.001 -6.248 5.725 1.00 91.31 128 GLU A N 1
ATOM 986 C CA . GLU A 1 128 ? 1.942 -6.534 6.813 1.00 91.31 128 GLU A CA 1
ATOM 987 C C . GLU A 1 128 ? 1.579 -5.731 8.067 1.00 91.31 128 GLU A C 1
ATOM 989 O O . GLU A 1 128 ? 1.206 -4.560 7.970 1.00 91.31 128 GLU A O 1
ATOM 994 N N . ASP A 1 129 ? 1.657 -6.359 9.243 1.00 89.75 129 ASP A N 1
ATOM 995 C CA . ASP A 1 129 ? 1.489 -5.685 10.537 1.00 89.75 129 ASP A CA 1
ATOM 996 C C . ASP A 1 129 ? 2.711 -4.801 10.827 1.00 89.75 129 ASP A C 1
ATOM 998 O O . ASP A 1 129 ? 3.843 -5.277 10.879 1.00 89.75 129 ASP A O 1
ATOM 1002 N N . LEU A 1 130 ? 2.488 -3.502 11.024 1.00 87.19 130 LEU A N 1
ATOM 1003 C CA . LEU A 1 130 ? 3.562 -2.538 11.278 1.00 87.19 130 LEU A CA 1
ATOM 1004 C C . LEU A 1 130 ? 3.939 -2.455 12.762 1.00 87.19 130 LEU A C 1
ATOM 1006 O O . LEU A 1 130 ? 4.956 -1.854 13.099 1.00 87.19 130 LEU A O 1
ATOM 1010 N N . SER A 1 131 ? 3.123 -3.023 13.656 1.00 76.00 131 SER A N 1
ATOM 1011 C CA . SER A 1 131 ? 3.252 -2.892 15.114 1.00 76.00 131 SER A CA 1
ATOM 1012 C C . SER A 1 131 ? 4.165 -3.930 15.782 1.00 76.00 131 SER A C 1
ATOM 1014 O O . SER A 1 131 ? 4.279 -3.938 17.005 1.00 76.00 131 SER A O 1
ATOM 1016 N N . ASN A 1 132 ? 4.875 -4.755 15.001 1.00 65.50 132 ASN A N 1
ATOM 1017 C CA . ASN A 1 132 ? 5.907 -5.702 15.460 1.00 65.50 132 ASN A CA 1
ATOM 1018 C C . ASN A 1 132 ? 5.448 -6.835 16.411 1.00 65.50 132 ASN A C 1
ATOM 1020 O O . ASN A 1 132 ? 6.291 -7.598 16.877 1.00 65.50 132 ASN A O 1
ATOM 1024 N N . GLU A 1 133 ? 4.151 -6.999 16.700 1.00 54.59 133 GLU A N 1
ATOM 1025 C CA . GLU A 1 133 ? 3.669 -8.012 17.667 1.00 54.59 133 GLU A CA 1
ATOM 1026 C C . GLU A 1 133 ? 3.316 -9.377 17.062 1.00 54.59 133 GLU A C 1
ATOM 1028 O O . GLU A 1 133 ? 3.122 -10.354 17.783 1.00 54.59 133 GLU A O 1
ATOM 1033 N N . ALA A 1 134 ? 3.275 -9.486 15.742 1.00 53.12 134 ALA A N 1
ATOM 1034 C CA . ALA A 1 134 ? 3.211 -10.762 15.054 1.00 53.12 134 ALA A CA 1
ATOM 1035 C C . ALA A 1 134 ? 3.744 -10.553 13.643 1.00 53.12 134 ALA A C 1
ATOM 1037 O O . ALA A 1 134 ? 3.420 -9.548 13.017 1.00 53.12 134 ALA A O 1
ATOM 1038 N N . GLN A 1 135 ? 4.477 -11.529 13.110 1.00 68.38 135 GLN A N 1
ATOM 1039 C CA . GLN A 1 135 ? 4.817 -11.636 11.686 1.00 68.38 135 GLN A CA 1
ATOM 1040 C C . GLN A 1 135 ? 3.560 -11.889 10.828 1.00 68.38 135 GLN A C 1
ATOM 1042 O O . GLN A 1 135 ? 3.562 -12.728 9.928 1.00 68.38 135 GLN A O 1
ATOM 1047 N N . PHE A 1 136 ? 2.439 -11.240 11.151 1.00 82.94 136 PHE A N 1
ATOM 1048 C CA . PHE A 1 136 ? 1.232 -11.338 10.371 1.00 82.94 136 PHE A CA 1
ATOM 1049 C C . PHE A 1 136 ? 1.506 -10.679 9.027 1.00 82.94 136 PHE A C 1
ATOM 1051 O O . PHE A 1 136 ? 1.725 -9.469 8.931 1.00 82.94 136 PHE A O 1
ATOM 1058 N N . LYS A 1 137 ? 1.489 -11.520 8.002 1.00 87.81 137 LYS A N 1
ATOM 1059 C CA . LYS A 1 137 ? 1.695 -11.137 6.621 1.00 87.81 137 LYS A CA 1
ATOM 1060 C C . LYS A 1 137 ? 0.753 -11.933 5.740 1.00 87.81 137 LYS A C 1
ATOM 1062 O O . LYS A 1 137 ? 0.616 -13.146 5.896 1.00 87.81 137 LYS A O 1
ATOM 1067 N N . ILE A 1 138 ? 0.124 -11.242 4.805 1.00 90.88 138 ILE A N 1
ATOM 1068 C CA . ILE A 1 138 ? -0.527 -11.857 3.652 1.00 90.88 138 ILE A CA 1
ATOM 1069 C C . ILE A 1 138 ? 0.291 -11.449 2.441 1.00 90.88 138 ILE A C 1
ATOM 1071 O O . ILE A 1 138 ? 0.615 -10.273 2.297 1.00 90.88 138 ILE A O 1
ATOM 1075 N N . VAL A 1 139 ? 0.633 -12.417 1.596 1.00 92.31 139 VAL A N 1
ATOM 1076 C CA . VAL A 1 139 ? 1.467 -12.211 0.413 1.00 92.31 139 VAL A CA 1
ATOM 1077 C C . VAL A 1 139 ? 0.726 -12.752 -0.796 1.00 92.31 139 VAL A C 1
ATOM 1079 O O . VAL A 1 139 ? 0.392 -13.933 -0.844 1.00 92.31 139 VAL A O 1
ATOM 1082 N N . HIS A 1 140 ? 0.510 -11.887 -1.777 1.00 94.00 140 HIS A N 1
ATOM 1083 C CA . HIS A 1 140 ? -0.012 -12.236 -3.088 1.00 94.00 140 HIS A CA 1
ATOM 1084 C C . HIS A 1 140 ? 1.086 -12.029 -4.124 1.00 94.00 140 HIS A C 1
ATOM 1086 O O . HIS A 1 140 ? 1.672 -10.949 -4.207 1.00 94.00 140 HIS A O 1
ATOM 1092 N N . LYS A 1 141 ? 1.361 -13.056 -4.932 1.00 94.12 141 LYS A N 1
ATOM 1093 C CA . LYS A 1 141 ? 2.140 -12.880 -6.161 1.00 94.12 141 LYS A CA 1
ATOM 1094 C C . LYS A 1 141 ? 1.224 -12.309 -7.241 1.00 94.12 141 LYS A C 1
ATOM 1096 O O . LYS A 1 141 ? 0.090 -12.762 -7.391 1.00 94.12 141 LYS A O 1
ATOM 1101 N N . THR A 1 142 ? 1.715 -11.319 -7.971 1.00 94.94 142 THR A N 1
ATOM 1102 C CA . THR A 1 142 ? 0.996 -10.663 -9.068 1.00 94.94 142 THR A CA 1
ATOM 1103 C C . THR A 1 142 ? 1.962 -10.345 -10.201 1.00 94.94 142 THR A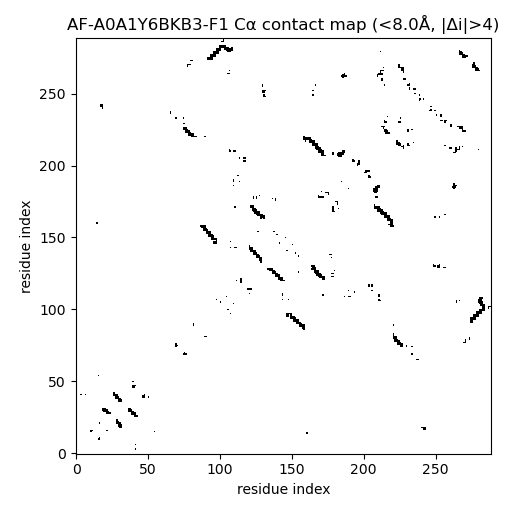 C 1
ATOM 1105 O O . THR A 1 142 ? 3.175 -10.364 -10.003 1.00 94.94 142 THR A O 1
ATOM 1108 N N . SER A 1 143 ? 1.436 -10.022 -11.378 1.00 95.56 143 SER A N 1
ATOM 1109 C CA . SER A 1 143 ? 2.224 -9.465 -12.484 1.00 95.56 143 SER A CA 1
ATOM 1110 C C . SER A 1 143 ? 1.859 -8.014 -12.785 1.00 95.56 143 SER A C 1
ATOM 1112 O O . SER A 1 143 ? 0.790 -7.545 -12.374 1.00 95.56 143 SER A O 1
ATOM 1114 N N . LEU A 1 144 ? 2.702 -7.307 -13.544 1.00 94.00 144 LEU A N 1
ATOM 1115 C CA . LEU A 1 144 ? 2.356 -5.977 -14.052 1.00 94.00 144 LEU A CA 1
ATOM 1116 C C . LEU A 1 144 ? 1.081 -6.028 -14.899 1.00 94.00 144 LEU A C 1
ATOM 1118 O O . LEU A 1 144 ? 0.226 -5.155 -14.774 1.00 94.00 144 LEU A O 1
ATOM 1122 N N . SER A 1 145 ? 0.920 -7.071 -15.722 1.00 94.44 145 SER A N 1
ATOM 1123 C CA . SER A 1 145 ? -0.285 -7.263 -16.540 1.00 94.44 145 SER A CA 1
ATOM 1124 C C . SER A 1 145 ? -1.558 -7.344 -15.691 1.00 94.44 145 SER A C 1
ATOM 1126 O O . SER A 1 145 ? -2.571 -6.730 -16.025 1.00 94.44 145 SER A O 1
ATOM 1128 N N . GLU A 1 146 ? -1.515 -8.065 -14.570 1.00 95.81 146 GLU A N 1
ATOM 1129 C CA . GLU A 1 146 ? -2.651 -8.181 -13.652 1.00 95.81 146 GLU A CA 1
ATOM 1130 C C . GLU A 1 146 ? -2.972 -6.860 -12.944 1.00 95.81 146 GLU A C 1
ATOM 1132 O O . GLU A 1 146 ? -4.143 -6.486 -12.840 1.00 95.81 146 GLU A O 1
ATOM 1137 N N . LEU A 1 147 ? -1.945 -6.120 -12.517 1.00 94.50 147 LEU A N 1
ATOM 1138 C CA . LEU A 1 147 ? -2.111 -4.795 -11.913 1.00 94.50 147 LEU A CA 1
ATOM 1139 C C . LEU A 1 147 ? -2.716 -3.799 -12.915 1.00 94.50 147 LEU A C 1
ATOM 1141 O O . LEU A 1 147 ? -3.644 -3.069 -12.573 1.00 94.50 147 LEU A O 1
ATOM 1145 N N . MET A 1 148 ? -2.259 -3.825 -14.170 1.00 92.00 148 MET A N 1
ATOM 1146 C CA . MET A 1 148 ? -2.780 -2.995 -15.265 1.00 92.00 148 MET A CA 1
ATOM 1147 C C . MET A 1 148 ? -4.224 -3.334 -15.658 1.00 92.00 148 MET A C 1
ATOM 1149 O O . MET A 1 148 ? -4.928 -2.475 -16.182 1.00 92.00 148 MET A O 1
ATOM 1153 N N . LYS A 1 149 ? -4.684 -4.565 -15.413 1.00 94.38 149 LYS A N 1
ATOM 1154 C CA . LYS A 1 149 ? -6.088 -4.971 -15.613 1.00 94.38 149 LYS A CA 1
ATOM 1155 C C . LYS A 1 149 ? -6.989 -4.617 -14.430 1.00 94.38 149 LYS A C 1
ATOM 1157 O O . LYS A 1 149 ? -8.191 -4.848 -14.499 1.00 94.38 149 LYS A O 1
ATOM 1162 N N . GLY A 1 150 ? -6.415 -4.084 -13.355 1.00 91.75 150 GLY A N 1
ATOM 1163 C CA . GLY A 1 150 ? -7.136 -3.744 -12.139 1.00 91.75 150 GLY A CA 1
ATOM 1164 C C . GLY A 1 150 ? -7.609 -4.958 -11.344 1.00 91.75 150 GLY A C 1
ATOM 1165 O O . GLY A 1 150 ? -8.729 -4.977 -10.837 1.00 91.75 150 GLY A O 1
ATOM 1166 N N . LYS A 1 151 ? -6.766 -5.996 -11.254 1.00 93.00 151 LYS A N 1
ATOM 1167 C CA . LYS A 1 151 ? -7.053 -7.199 -10.462 1.00 93.00 151 LYS A CA 1
ATOM 1168 C C . LYS A 1 151 ? -7.420 -6.838 -9.014 1.00 93.00 151 LYS A C 1
ATOM 1170 O O . LYS A 1 151 ? -6.818 -5.948 -8.407 1.00 93.00 151 LYS A O 1
ATOM 1175 N N . ALA A 1 152 ? -8.400 -7.562 -8.478 1.00 93.50 152 ALA A N 1
ATOM 1176 C CA . ALA A 1 152 ? -8.795 -7.495 -7.078 1.00 93.50 152 ALA A CA 1
ATOM 1177 C C . ALA A 1 152 ? -8.106 -8.594 -6.257 1.00 93.50 152 ALA A C 1
ATOM 1179 O O . ALA A 1 152 ? -7.888 -9.706 -6.745 1.00 93.50 152 ALA A O 1
ATOM 1180 N N . PHE A 1 153 ? -7.781 -8.278 -5.006 1.00 93.94 153 PHE A N 1
ATOM 1181 C CA . PHE A 1 153 ? -7.093 -9.170 -4.078 1.00 93.94 153 PHE A CA 1
ATOM 1182 C C . PHE A 1 153 ? -7.847 -9.243 -2.758 1.00 93.94 153 PHE A C 1
ATOM 1184 O O . PHE A 1 153 ? -8.046 -8.225 -2.095 1.00 93.94 153 PHE A O 1
ATOM 1191 N N . GLU A 1 154 ? -8.224 -10.452 -2.355 1.00 92.69 154 GLU A N 1
ATOM 1192 C CA . GLU A 1 154 ? -8.878 -10.671 -1.069 1.00 92.69 154 GLU A CA 1
ATOM 1193 C C . GLU A 1 154 ? -7.837 -10.671 0.063 1.00 92.69 154 GLU A C 1
ATOM 1195 O O . GLU A 1 154 ? -6.820 -11.374 0.019 1.00 92.69 154 GLU A O 1
ATOM 1200 N N . PHE A 1 155 ? -8.115 -9.911 1.119 1.00 91.56 155 PHE A N 1
ATOM 1201 C CA . PHE A 1 155 ? -7.353 -9.907 2.362 1.00 91.56 155 PHE A CA 1
ATOM 1202 C C . PHE A 1 155 ? -8.225 -10.342 3.532 1.00 91.56 155 PHE A C 1
ATOM 1204 O O . PHE A 1 155 ? -9.363 -9.899 3.672 1.00 91.56 155 PHE A O 1
ATOM 1211 N N . ARG A 1 156 ? -7.669 -11.179 4.417 1.00 89.75 156 ARG A N 1
ATOM 1212 C CA . ARG A 1 156 ? -8.345 -11.677 5.624 1.00 89.75 156 ARG A CA 1
ATOM 1213 C C . ARG A 1 156 ? -7.509 -11.414 6.867 1.00 89.75 156 ARG A C 1
ATOM 1215 O O . ARG A 1 156 ? -6.560 -12.131 7.158 1.00 89.75 156 ARG A O 1
ATOM 1222 N N . LEU A 1 157 ? -7.885 -10.393 7.622 1.00 87.12 157 LEU A N 1
ATOM 1223 C CA . LEU A 1 157 ? -7.203 -9.988 8.846 1.00 87.12 157 LEU A CA 1
ATOM 1224 C C . LEU A 1 157 ? -7.824 -10.643 10.087 1.00 87.12 157 LEU A C 1
ATOM 1226 O O . LEU A 1 157 ? -9.044 -10.827 10.134 1.00 87.12 157 LEU A O 1
ATOM 1230 N N . PRO A 1 158 ? -7.032 -10.938 11.132 1.00 83.50 158 PRO A N 1
ATOM 1231 C CA . PRO A 1 158 ? -7.578 -11.296 12.430 1.00 83.50 158 PRO A CA 1
ATOM 1232 C C . PRO A 1 158 ? -8.310 -10.090 13.022 1.00 83.50 158 PRO A C 1
ATOM 1234 O O . PRO A 1 158 ? -7.817 -8.960 13.001 1.00 83.50 158 PRO A O 1
ATOM 1237 N N . ARG A 1 159 ? -9.493 -10.323 13.589 1.00 81.19 159 ARG A N 1
ATOM 1238 C CA . ARG A 1 159 ? -10.234 -9.266 14.272 1.00 81.19 159 ARG A CA 1
ATOM 1239 C C . ARG A 1 159 ? -9.557 -8.942 15.600 1.00 81.19 159 ARG A C 1
ATOM 1241 O O . ARG A 1 159 ? -9.477 -9.787 16.487 1.00 81.19 159 ARG A O 1
ATOM 1248 N N . ARG A 1 160 ? -9.107 -7.696 15.754 1.00 79.69 160 ARG A N 1
ATOM 1249 C CA . ARG A 1 160 ? -8.507 -7.185 16.992 1.00 79.69 160 ARG A CA 1
ATOM 1250 C C . ARG A 1 160 ? -9.388 -6.087 17.580 1.00 79.69 160 ARG A C 1
ATOM 1252 O O . ARG A 1 160 ? -9.832 -5.190 16.869 1.00 79.69 160 ARG A O 1
ATOM 1259 N N . GLN A 1 161 ? -9.651 -6.158 18.886 1.00 72.12 161 GLN A N 1
ATOM 1260 C CA . GLN A 1 161 ? -10.381 -5.096 19.596 1.00 72.12 161 GLN A CA 1
ATOM 1261 C C . GLN A 1 161 ? -9.545 -3.813 19.697 1.00 72.12 161 GLN A C 1
ATOM 1263 O O . GLN A 1 161 ? -10.076 -2.702 19.650 1.00 72.12 161 GLN A O 1
ATOM 1268 N N . LYS A 1 162 ? -8.225 -3.975 19.823 1.00 79.94 162 LYS A N 1
ATOM 1269 C CA . LYS A 1 162 ? -7.265 -2.876 19.838 1.00 79.94 162 LYS A CA 1
ATOM 1270 C C . LYS A 1 162 ? -7.034 -2.328 18.433 1.00 79.94 162 LYS A C 1
ATOM 1272 O O . LYS A 1 162 ? -7.147 -3.053 17.446 1.00 79.94 162 LYS A O 1
ATOM 1277 N N . LEU A 1 163 ? -6.680 -1.048 18.371 1.00 80.62 163 LEU A N 1
ATOM 1278 C CA . LEU A 1 163 ? -6.232 -0.406 17.142 1.00 80.62 163 LEU A CA 1
ATOM 1279 C C . LEU A 1 163 ? -4.934 -1.077 16.667 1.00 80.62 163 LEU A C 1
ATOM 1281 O O . LEU A 1 163 ? -3.990 -1.209 17.436 1.00 80.62 163 LEU A O 1
ATOM 1285 N N . SER A 1 164 ? -4.906 -1.520 15.416 1.00 84.88 164 SER A N 1
ATOM 1286 C CA . SER A 1 164 ? -3.754 -2.150 14.770 1.00 84.88 164 SER A CA 1
ATOM 1287 C C . SER A 1 164 ? -3.388 -1.397 13.496 1.00 84.88 164 SER A C 1
ATOM 1289 O O . SER A 1 164 ? -4.260 -0.842 12.817 1.00 84.88 164 SER A O 1
ATOM 1291 N N . GLN A 1 165 ? -2.092 -1.375 13.195 1.00 87.25 165 GLN A N 1
ATOM 1292 C CA . GLN A 1 165 ? -1.535 -0.719 12.020 1.00 87.25 165 GLN A CA 1
ATOM 1293 C C . GLN A 1 165 ? -1.056 -1.756 11.027 1.00 87.25 165 GLN A C 1
ATOM 1295 O O . GLN A 1 165 ? -0.243 -2.612 11.365 1.00 87.25 165 GLN A O 1
ATOM 1300 N N . TYR A 1 166 ? -1.513 -1.619 9.794 1.00 89.75 166 TYR A N 1
ATOM 1301 C CA . TYR A 1 166 ? -1.061 -2.435 8.688 1.00 89.75 166 TYR A CA 1
ATOM 1302 C C . TYR A 1 166 ? -0.520 -1.550 7.568 1.00 89.75 166 TYR A C 1
ATOM 1304 O O . TYR A 1 166 ? -0.910 -0.390 7.416 1.00 89.75 166 TYR A O 1
ATOM 1312 N N . GLY A 1 167 ? 0.390 -2.107 6.782 1.00 90.81 167 GLY A N 1
ATOM 1313 C CA . GLY A 1 167 ? 0.859 -1.530 5.535 1.00 90.81 167 GLY A CA 1
ATOM 1314 C C . GLY A 1 167 ? 0.452 -2.417 4.371 1.00 90.81 167 GLY A C 1
ATOM 1315 O O . GLY A 1 167 ? 0.664 -3.626 4.428 1.00 90.81 167 GLY A O 1
ATOM 1316 N N . ILE A 1 168 ? -0.122 -1.819 3.331 1.00 92.56 168 ILE A N 1
ATOM 1317 C CA . ILE A 1 168 ? -0.273 -2.453 2.021 1.00 92.56 168 ILE A CA 1
ATOM 1318 C C . ILE A 1 168 ? 0.931 -2.034 1.183 1.00 92.56 168 ILE A C 1
ATOM 1320 O O . ILE A 1 168 ? 1.191 -0.837 1.046 1.00 92.56 168 ILE A O 1
ATOM 1324 N N . PHE A 1 169 ? 1.652 -2.997 0.623 1.00 92.44 169 PHE A N 1
ATOM 1325 C CA . PHE A 1 169 ? 2.863 -2.759 -0.155 1.00 92.44 169 PHE A CA 1
ATOM 1326 C C . PHE A 1 169 ? 2.767 -3.397 -1.528 1.00 92.44 169 PHE A C 1
ATOM 1328 O O . PHE A 1 169 ? 2.221 -4.488 -1.661 1.00 92.44 169 PHE A O 1
ATOM 1335 N N . ILE A 1 170 ? 3.395 -2.763 -2.519 1.00 93.00 170 ILE A N 1
ATOM 1336 C CA . ILE A 1 170 ? 3.777 -3.440 -3.759 1.00 93.00 170 ILE A CA 1
ATOM 1337 C C . ILE A 1 170 ? 5.284 -3.312 -3.935 1.00 93.00 170 ILE A C 1
ATOM 1339 O O . ILE A 1 170 ? 5.810 -2.196 -3.985 1.00 93.00 170 ILE A O 1
ATOM 1343 N N . CYS A 1 171 ? 5.975 -4.443 -4.029 1.00 90.94 171 CYS A N 1
ATOM 1344 C CA . CYS A 1 171 ? 7.423 -4.502 -4.191 1.00 90.94 171 CYS A CA 1
ATOM 1345 C C . CYS A 1 171 ? 7.855 -5.529 -5.242 1.00 90.94 171 CYS A C 1
ATOM 1347 O O . CYS A 1 171 ? 7.060 -6.343 -5.712 1.00 90.94 171 CYS A O 1
ATOM 1349 N N . SER A 1 172 ? 9.125 -5.463 -5.638 1.00 90.19 172 SER A N 1
ATOM 1350 C CA . SER A 1 172 ? 9.740 -6.446 -6.534 1.00 90.19 172 SER A CA 1
ATOM 1351 C C . SER A 1 172 ? 9.725 -7.848 -5.921 1.00 90.19 172 SER A C 1
ATOM 1353 O O . SER A 1 172 ? 9.812 -8.003 -4.699 1.00 90.19 172 SER A O 1
ATOM 1355 N N . LEU A 1 173 ? 9.668 -8.879 -6.770 1.00 85.88 173 LEU A N 1
ATOM 1356 C CA . LEU A 1 173 ? 9.886 -10.261 -6.350 1.00 85.88 173 LEU A CA 1
ATOM 1357 C C . LEU A 1 173 ? 11.374 -10.474 -6.014 1.00 85.88 173 LEU A C 1
ATOM 1359 O O . LEU A 1 173 ? 12.162 -10.936 -6.835 1.00 85.88 173 LEU A O 1
ATOM 1363 N N . GLY A 1 174 ? 11.766 -10.052 -4.815 1.00 72.38 174 GLY A N 1
ATOM 1364 C CA . GLY A 1 174 ? 13.125 -10.200 -4.312 1.00 72.38 174 GLY A CA 1
ATOM 1365 C C . GLY A 1 174 ? 13.435 -11.590 -3.770 1.00 72.38 174 GLY A C 1
ATOM 1366 O O . GLY A 1 174 ? 12.608 -12.499 -3.784 1.00 72.38 174 GLY A O 1
ATOM 1367 N N . LYS A 1 175 ? 14.635 -11.743 -3.195 1.00 64.06 175 LYS A N 1
ATOM 1368 C CA . LYS A 1 175 ? 14.995 -12.948 -2.413 1.00 64.06 175 LYS A CA 1
ATOM 1369 C C . LYS A 1 175 ? 14.239 -13.036 -1.077 1.00 64.06 175 LYS A C 1
ATOM 1371 O O . LYS A 1 175 ? 14.318 -14.052 -0.390 1.00 64.06 175 LYS A O 1
ATOM 1376 N N . GLY A 1 176 ? 13.564 -11.955 -0.692 1.00 60.38 176 GLY A N 1
ATOM 1377 C CA . GLY A 1 176 ? 12.749 -11.843 0.510 1.00 60.38 176 GLY A CA 1
ATOM 1378 C C . GLY A 1 176 ? 11.327 -12.372 0.342 1.00 60.38 176 GLY A C 1
ATOM 1379 O O . GLY A 1 176 ? 10.803 -12.453 -0.764 1.00 60.38 176 GLY A O 1
ATOM 1380 N N . GLN A 1 177 ? 10.678 -12.698 1.462 1.00 69.56 177 GLN A N 1
ATOM 1381 C CA . GLN A 1 177 ? 9.263 -13.102 1.478 1.00 69.56 177 GLN A CA 1
ATOM 1382 C C . GLN A 1 177 ? 8.288 -11.918 1.644 1.00 69.56 177 GLN A C 1
ATOM 1384 O O . GLN A 1 177 ? 7.083 -12.109 1.496 1.00 69.56 177 GLN A O 1
ATOM 1389 N N . THR A 1 178 ? 8.784 -10.732 2.008 1.00 79.06 178 THR A N 1
ATOM 1390 C CA . THR A 1 178 ? 8.012 -9.544 2.427 1.00 79.06 178 THR A CA 1
ATOM 1391 C C . THR A 1 178 ? 8.625 -8.261 1.874 1.00 79.06 178 THR A C 1
ATOM 1393 O O . THR A 1 178 ? 9.812 -8.216 1.542 1.00 79.06 178 THR A O 1
ATOM 1396 N N . CYS A 1 179 ? 7.818 -7.202 1.797 1.00 84.81 179 CYS A N 1
ATOM 1397 C CA . CYS A 1 179 ? 8.245 -5.917 1.259 1.00 84.81 179 CYS A CA 1
ATOM 1398 C C . CYS A 1 179 ? 8.971 -5.054 2.300 1.00 84.81 179 CYS A C 1
ATOM 1400 O O . CYS A 1 179 ? 9.959 -4.399 1.955 1.00 84.81 179 CYS A O 1
ATOM 1402 N N . SER A 1 180 ? 8.517 -5.040 3.561 1.00 78.12 180 SER A N 1
ATOM 1403 C CA . SER A 1 180 ? 9.088 -4.152 4.590 1.00 78.12 180 SER A CA 1
ATOM 1404 C C . SER A 1 180 ? 10.527 -4.504 4.988 1.00 78.12 180 SER A C 1
ATOM 1406 O O . SER A 1 180 ? 11.312 -3.598 5.278 1.00 78.12 180 SER A O 1
ATOM 1408 N N . ASP A 1 181 ? 10.893 -5.786 4.934 1.00 73.12 181 ASP A N 1
ATOM 1409 C CA . ASP A 1 181 ? 12.193 -6.286 5.399 1.00 73.12 181 ASP A CA 1
ATOM 1410 C C . ASP A 1 181 ? 13.313 -6.170 4.351 1.00 73.12 181 ASP A C 1
ATOM 1412 O O . ASP A 1 181 ? 14.495 -6.107 4.696 1.00 73.12 181 ASP A O 1
ATOM 1416 N N . HIS A 1 182 ? 12.966 -6.146 3.059 1.00 67.19 182 HIS A N 1
ATOM 1417 C CA . HIS A 1 182 ? 13.936 -6.411 1.987 1.00 67.19 182 HIS A CA 1
ATOM 1418 C C . HIS A 1 182 ? 14.109 -5.288 0.967 1.00 67.19 182 HIS A C 1
ATOM 1420 O O . HIS A 1 182 ? 15.094 -5.283 0.227 1.00 67.19 182 HIS A O 1
ATOM 1426 N N . ALA A 1 183 ? 13.220 -4.299 0.950 1.00 63.81 183 ALA A N 1
ATOM 1427 C CA . ALA A 1 183 ? 13.292 -3.244 -0.043 1.00 63.81 183 ALA A CA 1
ATOM 1428 C C . ALA A 1 183 ? 14.413 -2.225 0.215 1.00 63.81 183 ALA A C 1
ATOM 1430 O O . ALA A 1 183 ? 14.516 -1.579 1.265 1.00 63.81 183 ALA A O 1
ATOM 1431 N N . LYS A 1 184 ? 15.236 -2.034 -0.812 1.00 69.94 184 LYS A N 1
ATOM 1432 C CA . LYS A 1 184 ? 16.365 -1.117 -0.893 1.00 69.94 184 LYS A CA 1
ATOM 1433 C C . LYS A 1 184 ? 16.074 -0.009 -1.909 1.00 69.94 184 LYS A C 1
ATOM 1435 O O . LYS A 1 184 ? 15.896 -0.234 -3.099 1.00 69.94 184 LYS A O 1
ATOM 1440 N N . GLY A 1 185 ? 16.118 1.225 -1.419 1.00 64.81 185 GLY A N 1
ATOM 1441 C CA . GLY A 1 185 ? 15.918 2.419 -2.238 1.00 64.81 185 GLY A CA 1
ATOM 1442 C C . GLY A 1 185 ? 14.450 2.747 -2.516 1.00 64.81 185 GLY A C 1
ATOM 1443 O O . GLY A 1 185 ? 13.546 1.963 -2.230 1.00 64.81 185 GLY A O 1
ATOM 1444 N N . GLY A 1 186 ? 14.223 3.964 -3.000 1.00 68.06 186 GLY A N 1
ATOM 1445 C CA . GLY A 1 186 ? 12.906 4.501 -3.322 1.00 68.06 186 GLY A CA 1
ATOM 1446 C C . GLY A 1 186 ? 12.674 4.767 -4.809 1.00 68.06 186 GLY A C 1
ATOM 1447 O O . GLY A 1 186 ? 13.490 4.439 -5.675 1.00 68.06 186 GLY A O 1
ATOM 1448 N N . MET A 1 187 ? 11.554 5.420 -5.113 1.00 69.12 187 MET A N 1
ATOM 1449 C CA . MET A 1 187 ? 11.194 5.889 -6.455 1.00 69.12 187 MET A CA 1
ATOM 1450 C C . MET A 1 187 ? 12.319 6.719 -7.089 1.00 69.12 187 MET A C 1
ATOM 1452 O O . MET A 1 187 ? 12.716 6.453 -8.223 1.00 69.12 187 MET A O 1
ATOM 1456 N N . ILE A 1 188 ? 12.867 7.681 -6.341 1.00 69.69 188 ILE A N 1
ATOM 1457 C CA . ILE A 1 188 ? 13.936 8.575 -6.809 1.00 69.69 188 ILE A CA 1
ATOM 1458 C C . ILE A 1 188 ? 15.177 7.768 -7.214 1.00 69.69 188 ILE A C 1
ATOM 1460 O O . ILE A 1 188 ? 15.738 7.986 -8.288 1.00 69.69 188 ILE A O 1
ATOM 1464 N N . ASP A 1 189 ? 15.545 6.763 -6.419 1.00 72.06 189 ASP A N 1
ATOM 1465 C CA . ASP A 1 189 ? 16.686 5.893 -6.716 1.00 72.06 189 ASP A CA 1
ATOM 1466 C C . ASP A 1 189 ? 16.447 5.058 -7.980 1.00 72.06 189 ASP A C 1
ATOM 1468 O O . ASP A 1 189 ? 17.375 4.800 -8.742 1.00 72.06 189 ASP A O 1
ATOM 1472 N N . THR A 1 190 ? 15.199 4.638 -8.217 1.00 71.12 190 THR A N 1
ATOM 1473 C CA . THR A 1 190 ? 14.808 3.853 -9.405 1.00 71.12 190 THR A CA 1
ATOM 1474 C C . THR A 1 190 ? 14.969 4.687 -10.665 1.00 71.12 190 THR A C 1
ATOM 1476 O O . THR A 1 190 ? 15.539 4.237 -11.661 1.00 71.12 190 THR A O 1
ATOM 1479 N N . PHE A 1 191 ? 14.494 5.928 -10.606 1.00 73.69 191 PHE A N 1
ATOM 1480 C CA . PHE A 1 191 ? 14.569 6.850 -11.724 1.00 73.69 191 PHE A CA 1
ATOM 1481 C C . PHE A 1 191 ? 16.011 7.283 -12.020 1.00 73.69 191 PHE A C 1
ATOM 1483 O O . PHE A 1 191 ? 16.441 7.255 -13.177 1.00 73.69 191 PHE A O 1
ATOM 1490 N N . HIS A 1 192 ? 16.787 7.629 -10.988 1.00 75.50 192 HIS A N 1
ATOM 1491 C CA . HIS A 1 192 ? 18.199 7.974 -11.155 1.00 75.50 192 HIS A CA 1
ATOM 1492 C C . HIS A 1 192 ? 19.007 6.817 -11.723 1.00 75.50 192 HIS A C 1
ATOM 1494 O O . HIS A 1 192 ? 19.804 7.024 -12.637 1.00 75.50 192 HIS A O 1
ATOM 1500 N N . GLU A 1 193 ? 18.785 5.603 -11.228 1.00 78.88 193 GLU A N 1
ATOM 1501 C CA . GLU A 1 193 ? 19.442 4.427 -11.771 1.00 78.88 193 GLU A CA 1
ATOM 1502 C C . GLU A 1 193 ? 19.108 4.235 -13.251 1.00 78.88 193 GLU A C 1
ATOM 1504 O O . GLU A 1 193 ? 20.018 4.110 -14.066 1.00 78.88 193 GLU A O 1
ATOM 1509 N N . HIS A 1 194 ? 17.828 4.295 -13.622 1.00 77.81 194 HIS A N 1
ATOM 1510 C CA . HIS A 1 194 ? 17.413 4.193 -15.018 1.00 77.81 194 HIS A CA 1
ATOM 1511 C C . HIS A 1 194 ? 18.107 5.235 -15.910 1.00 77.81 194 HIS A C 1
ATOM 1513 O O . HIS A 1 194 ? 18.622 4.900 -16.982 1.00 77.81 194 HIS A O 1
ATOM 1519 N N . ARG A 1 195 ? 18.189 6.489 -15.451 1.00 77.94 195 ARG A N 1
ATOM 1520 C CA . ARG A 1 195 ? 18.911 7.552 -16.160 1.00 77.94 195 ARG A CA 1
ATOM 1521 C C . ARG A 1 195 ? 20.394 7.215 -16.322 1.00 77.94 195 ARG A C 1
ATOM 1523 O O . ARG A 1 195 ? 20.942 7.418 -17.402 1.00 77.94 195 ARG A O 1
ATOM 1530 N N . LEU A 1 196 ? 21.039 6.681 -15.285 1.00 80.06 196 LEU A N 1
ATOM 1531 C CA . LEU A 1 196 ? 22.444 6.274 -15.335 1.00 80.06 196 LEU A CA 1
ATOM 1532 C C . LEU A 1 196 ? 22.680 5.091 -16.283 1.00 80.06 196 LEU A C 1
ATOM 1534 O O . LEU A 1 196 ? 23.686 5.092 -16.990 1.00 80.06 196 LEU A O 1
ATOM 1538 N N . VAL A 1 197 ? 21.768 4.118 -16.340 1.00 83.62 197 VAL A N 1
ATOM 1539 C CA . VAL A 1 197 ? 21.848 3.007 -17.301 1.00 83.62 197 VAL A CA 1
ATOM 1540 C C . VAL A 1 197 ? 21.747 3.530 -18.733 1.00 83.62 197 VAL A C 1
ATOM 1542 O O . VAL A 1 197 ? 22.612 3.228 -19.551 1.00 83.62 197 VAL A O 1
ATOM 1545 N N . LYS A 1 198 ? 20.753 4.380 -19.030 1.00 78.69 198 LYS A N 1
ATOM 1546 C CA . LYS A 1 198 ? 20.568 4.954 -20.374 1.00 78.69 198 LYS A CA 1
ATOM 1547 C C . LYS A 1 198 ? 21.702 5.883 -20.810 1.00 78.69 198 LYS A C 1
ATOM 1549 O O . LYS A 1 198 ? 22.126 5.809 -21.954 1.00 78.69 198 LYS A O 1
ATOM 1554 N N . GLN A 1 199 ? 22.161 6.776 -19.932 1.00 82.56 199 GLN A N 1
ATOM 1555 C CA . GLN A 1 199 ? 23.128 7.822 -20.298 1.00 82.56 199 GLN A CA 1
ATOM 1556 C C . GLN A 1 199 ? 24.583 7.368 -20.192 1.00 82.56 199 GLN A C 1
ATOM 1558 O O . GLN A 1 199 ? 25.434 7.895 -20.898 1.00 82.56 199 GLN A O 1
ATOM 1563 N N . LYS A 1 200 ? 24.892 6.442 -19.277 1.00 81.19 200 LYS A N 1
ATOM 1564 C CA . LYS A 1 200 ? 26.275 6.062 -18.949 1.00 81.19 200 LYS A CA 1
ATOM 1565 C C . LYS A 1 200 ? 26.565 4.577 -19.166 1.00 81.19 200 LYS A C 1
ATOM 1567 O O . LYS A 1 200 ? 27.608 4.112 -18.718 1.00 81.19 200 LYS A O 1
ATOM 1572 N N . GLY A 1 201 ? 25.638 3.823 -19.765 1.00 80.94 201 GLY A N 1
ATOM 1573 C CA . GLY A 1 201 ? 25.794 2.385 -20.013 1.00 80.94 201 GLY A CA 1
ATOM 1574 C C . GLY A 1 201 ? 26.014 1.554 -18.745 1.00 80.94 201 GLY A C 1
ATOM 1575 O O . GLY A 1 201 ? 26.553 0.452 -18.814 1.00 80.94 201 GLY A O 1
ATOM 1576 N N . ARG A 1 202 ? 25.656 2.082 -17.565 1.00 81.50 202 ARG A N 1
ATOM 1577 C CA . ARG A 1 202 ? 25.851 1.366 -16.299 1.00 81.50 202 ARG A CA 1
ATOM 1578 C C . ARG A 1 202 ? 24.944 0.141 -16.238 1.00 81.50 202 ARG A C 1
ATOM 1580 O O . ARG A 1 202 ? 23.826 0.167 -16.739 1.00 81.50 202 ARG A O 1
ATOM 1587 N N . LYS A 1 203 ? 25.404 -0.913 -15.565 1.00 82.19 203 LYS A N 1
ATOM 1588 C CA . LYS A 1 203 ? 24.564 -2.075 -15.261 1.00 82.19 203 LYS A CA 1
ATOM 1589 C C . LYS A 1 203 ? 23.489 -1.680 -14.245 1.00 82.19 203 LYS A C 1
ATOM 1591 O O . LYS A 1 203 ? 23.799 -1.028 -13.249 1.00 82.19 203 LYS A O 1
ATOM 1596 N N . TYR A 1 204 ? 22.247 -2.085 -14.498 1.00 82.69 204 TYR A N 1
ATOM 1597 C CA . TYR A 1 204 ? 21.151 -1.939 -13.541 1.00 82.69 204 TYR A CA 1
ATOM 1598 C C . TYR A 1 204 ? 21.420 -2.834 -12.320 1.00 82.69 204 TYR A C 1
ATOM 1600 O O . TYR A 1 204 ? 21.730 -4.015 -12.476 1.00 82.69 204 TYR A O 1
ATOM 1608 N N . SER A 1 205 ? 21.343 -2.278 -11.112 1.00 77.62 205 SER A N 1
ATOM 1609 C CA . SER A 1 205 ? 21.673 -2.967 -9.857 1.00 77.62 205 SER A CA 1
ATOM 1610 C C . SER A 1 205 ? 20.690 -4.076 -9.503 1.00 77.62 205 SER A C 1
ATOM 1612 O O . SER A 1 205 ? 21.063 -4.989 -8.770 1.00 77.62 205 SER A O 1
ATOM 1614 N N . GLY A 1 206 ? 19.452 -4.005 -10.008 1.00 75.19 206 GLY A N 1
ATOM 1615 C CA . GLY A 1 206 ? 18.417 -5.001 -9.728 1.00 75.19 206 GLY A CA 1
ATOM 1616 C C . GLY A 1 206 ? 18.060 -5.093 -8.244 1.00 75.19 206 GLY A C 1
ATOM 1617 O O . GLY A 1 206 ? 17.685 -6.161 -7.777 1.00 75.19 206 GLY A O 1
ATOM 1618 N N . LEU A 1 207 ? 18.232 -4.004 -7.488 1.00 80.31 207 LEU A N 1
ATOM 1619 C CA . LEU A 1 207 ? 17.873 -3.967 -6.073 1.00 80.31 207 LEU A CA 1
ATOM 1620 C C . LEU A 1 207 ? 16.370 -4.166 -5.878 1.00 80.31 207 LEU A C 1
ATOM 1622 O O . LEU A 1 207 ? 15.566 -3.671 -6.673 1.00 80.31 207 LEU A O 1
ATOM 1626 N N . ASP A 1 208 ? 16.020 -4.824 -4.774 1.00 83.19 208 ASP A N 1
ATOM 1627 C CA . ASP A 1 208 ? 14.634 -4.978 -4.347 1.00 83.19 208 ASP A CA 1
ATOM 1628 C C . ASP A 1 208 ? 14.032 -3.614 -4.006 1.00 83.19 208 ASP A C 1
ATOM 1630 O O . ASP A 1 208 ? 14.676 -2.833 -3.316 1.00 83.19 208 ASP A O 1
ATOM 1634 N N . ARG A 1 209 ? 12.817 -3.294 -4.456 1.00 86.56 209 ARG A N 1
ATOM 1635 C CA . ARG A 1 209 ? 12.231 -1.941 -4.343 1.00 86.56 209 ARG A CA 1
ATOM 1636 C C . ARG A 1 209 ? 10.778 -1.996 -3.893 1.00 86.56 209 ARG A C 1
ATOM 1638 O O . ARG A 1 209 ? 10.061 -2.906 -4.290 1.00 86.56 209 ARG A O 1
ATOM 1645 N N . ILE A 1 210 ? 10.326 -0.990 -3.137 1.00 88.81 210 ILE A N 1
ATOM 1646 C CA . ILE A 1 210 ? 8.889 -0.732 -2.919 1.00 88.81 210 ILE A CA 1
ATOM 1647 C C . ILE A 1 210 ? 8.440 0.335 -3.916 1.00 88.81 210 ILE A C 1
ATOM 1649 O O . ILE A 1 210 ? 9.000 1.431 -3.961 1.00 88.81 210 ILE A O 1
ATOM 1653 N N . PHE A 1 211 ? 7.407 0.018 -4.687 1.00 88.75 211 PHE A N 1
ATOM 1654 C CA . PHE A 1 211 ? 6.819 0.897 -5.698 1.00 88.75 211 PHE A CA 1
ATOM 1655 C C . PHE A 1 211 ? 5.582 1.639 -5.191 1.00 88.75 211 PHE A C 1
ATOM 1657 O O . PHE A 1 211 ? 5.295 2.748 -5.644 1.00 88.75 211 PHE A O 1
ATOM 1664 N N . ALA A 1 212 ? 4.852 1.028 -4.260 1.00 90.50 212 ALA A N 1
ATOM 1665 C CA . ALA A 1 212 ? 3.645 1.580 -3.661 1.00 90.50 212 ALA A CA 1
ATOM 1666 C C . ALA A 1 212 ? 3.580 1.208 -2.182 1.00 90.50 212 ALA A C 1
ATOM 1668 O O . ALA A 1 212 ? 3.952 0.095 -1.798 1.00 90.50 212 ALA A O 1
ATOM 1669 N N . PHE A 1 213 ? 3.099 2.137 -1.362 1.00 90.38 213 PHE A N 1
ATOM 1670 C CA . PHE A 1 213 ? 2.853 1.894 0.050 1.00 90.38 213 PHE A CA 1
ATOM 1671 C C . PHE A 1 213 ? 1.646 2.680 0.519 1.00 90.38 213 PHE A C 1
ATOM 1673 O O . PHE A 1 213 ? 1.547 3.886 0.288 1.00 90.38 213 PHE A O 1
ATOM 1680 N N . GLN A 1 214 ? 0.792 2.007 1.278 1.00 89.50 214 GLN A N 1
ATOM 1681 C CA . GLN A 1 214 ? -0.353 2.637 1.886 1.00 89.50 214 GLN A CA 1
ATOM 1682 C C . GLN A 1 214 ? -0.580 2.170 3.317 1.00 89.50 214 GLN A C 1
ATOM 1684 O O . GLN A 1 214 ? -0.551 0.982 3.629 1.00 89.50 214 GLN A O 1
ATOM 1689 N N . HIS A 1 215 ? -0.849 3.139 4.187 1.00 87.38 215 HIS A N 1
ATOM 1690 C CA . HIS A 1 215 ? -1.149 2.901 5.589 1.00 87.38 215 HIS A CA 1
ATOM 1691 C C . HIS A 1 215 ? -2.623 2.541 5.777 1.00 87.38 215 HIS A C 1
ATOM 1693 O O . HIS A 1 215 ? -3.508 3.207 5.228 1.00 87.38 215 HIS A O 1
ATOM 1699 N N . LEU A 1 216 ? -2.867 1.491 6.559 1.00 87.75 216 LEU A N 1
ATOM 1700 C CA . LEU A 1 216 ? -4.181 0.954 6.879 1.00 87.75 216 LEU A CA 1
ATOM 1701 C C . LEU A 1 216 ? -4.342 0.864 8.395 1.00 87.75 216 LEU A C 1
ATOM 1703 O O . LEU A 1 216 ? -3.522 0.273 9.098 1.00 87.75 216 LEU A O 1
ATOM 1707 N N . LEU A 1 217 ? -5.441 1.408 8.901 1.00 86.75 217 LEU A N 1
ATOM 1708 C CA . LEU A 1 217 ? -5.784 1.368 10.314 1.00 86.75 217 LEU A CA 1
ATOM 1709 C C . LEU A 1 217 ? -6.982 0.462 10.527 1.00 86.75 217 LEU A C 1
ATOM 1711 O O . LEU A 1 217 ? -8.038 0.652 9.924 1.00 86.75 217 LEU A O 1
ATOM 1715 N N . VAL A 1 218 ? -6.835 -0.509 11.418 1.00 84.50 218 VAL A N 1
ATOM 1716 C CA . VAL A 1 218 ? -7.868 -1.513 11.663 1.00 84.50 218 VAL A CA 1
ATOM 1717 C C . VAL A 1 218 ? -8.211 -1.528 13.140 1.00 84.50 218 VAL A C 1
ATOM 1719 O O . VAL A 1 218 ? -7.335 -1.617 13.996 1.00 84.50 218 VAL A O 1
ATOM 1722 N N . GLN A 1 219 ? -9.497 -1.407 13.449 1.00 81.75 219 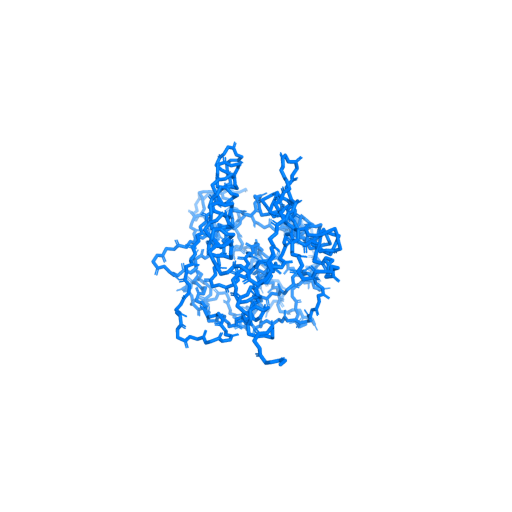GLN A N 1
ATOM 1723 C CA . GLN A 1 219 ? -9.998 -1.453 14.817 1.00 81.75 219 GLN A CA 1
ATOM 1724 C C . GLN A 1 219 ? -11.370 -2.116 14.841 1.00 81.75 219 GLN A C 1
ATOM 1726 O O . GLN A 1 219 ? -12.328 -1.601 14.258 1.00 81.75 219 GLN A O 1
ATOM 1731 N N . ASP A 1 220 ? -11.477 -3.230 15.558 1.00 79.81 220 ASP A N 1
ATOM 1732 C CA . ASP A 1 220 ? -12.694 -4.030 15.654 1.00 79.81 220 ASP A CA 1
ATOM 1733 C C . ASP A 1 220 ? -13.256 -4.408 14.270 1.00 79.81 220 ASP A C 1
ATOM 1735 O O . ASP A 1 220 ? -12.644 -5.203 13.571 1.00 79.81 220 ASP A O 1
ATOM 1739 N N . LYS A 1 221 ? -14.400 -3.858 13.841 1.00 75.31 221 LYS A N 1
ATOM 1740 C CA . LYS A 1 221 ? -14.997 -4.109 12.513 1.00 75.31 221 LYS A CA 1
ATOM 1741 C C . LYS A 1 221 ? -14.762 -2.973 11.522 1.00 75.31 221 LYS A C 1
ATOM 1743 O O . LYS A 1 221 ? -15.468 -2.885 10.516 1.00 75.31 221 LYS A O 1
ATOM 1748 N N . LYS A 1 222 ? -13.859 -2.047 11.839 1.00 80.38 222 LYS A N 1
ATOM 1749 C CA . LYS A 1 222 ? -13.632 -0.844 11.044 1.00 80.38 222 LYS A CA 1
ATOM 1750 C C . LYS A 1 222 ? -12.262 -0.882 10.403 1.00 80.38 222 LYS A C 1
ATOM 1752 O O . LYS A 1 222 ? -11.255 -1.030 11.092 1.00 80.38 222 LYS A O 1
ATOM 1757 N N . ILE A 1 223 ? -12.264 -0.682 9.095 1.00 82.81 223 ILE A N 1
ATOM 1758 C CA . ILE A 1 223 ? -11.068 -0.413 8.311 1.00 82.81 223 ILE A CA 1
ATOM 1759 C C . ILE A 1 223 ? -11.079 1.069 7.981 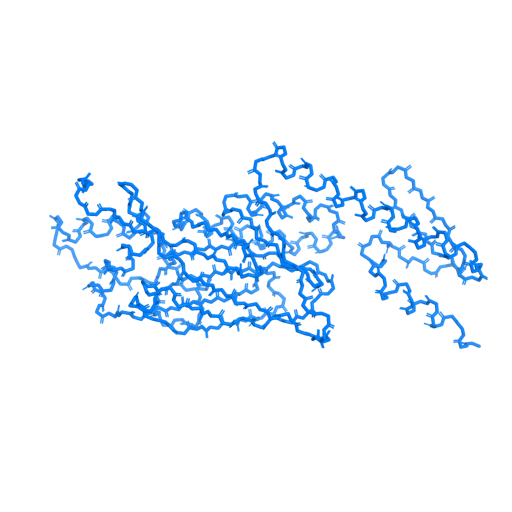1.00 82.81 223 ILE A C 1
ATOM 1761 O O . ILE A 1 223 ? -12.102 1.605 7.554 1.00 82.81 223 ILE A O 1
ATOM 1765 N N . ARG A 1 224 ? -9.948 1.720 8.211 1.00 84.00 224 ARG A N 1
ATOM 1766 C CA . ARG A 1 224 ? -9.708 3.126 7.933 1.00 84.00 224 ARG A CA 1
ATOM 1767 C C . ARG A 1 224 ? -8.498 3.234 7.026 1.00 84.00 224 ARG A C 1
ATOM 1769 O O . ARG A 1 224 ? -7.429 2.731 7.368 1.00 84.00 224 ARG A O 1
ATOM 1776 N N . VAL A 1 225 ? -8.671 3.916 5.907 1.00 79.12 225 VAL A N 1
ATOM 1777 C CA . VAL A 1 225 ? -7.571 4.300 5.023 1.00 79.12 225 VAL A CA 1
ATOM 1778 C C . VAL A 1 225 ? -7.408 5.807 5.072 1.00 79.12 225 VAL A C 1
ATOM 1780 O O . VAL A 1 225 ? -8.384 6.542 5.243 1.00 79.12 225 VAL A O 1
ATOM 1783 N N . THR A 1 226 ? -6.171 6.257 4.943 1.00 72.31 226 THR A N 1
ATOM 1784 C CA . THR A 1 226 ? -5.833 7.677 4.875 1.00 72.31 226 THR A CA 1
ATOM 1785 C C . THR A 1 226 ? -5.134 7.944 3.560 1.00 72.31 226 THR A C 1
ATOM 1787 O O . THR A 1 226 ? -4.528 7.032 3.006 1.00 72.31 226 THR A O 1
ATOM 1790 N N . ASN A 1 227 ? -5.081 9.192 3.099 1.00 73.25 227 ASN A N 1
ATOM 1791 C CA . ASN A 1 227 ? -4.071 9.514 2.090 1.00 73.25 227 ASN A CA 1
ATOM 1792 C C . ASN A 1 227 ? -2.664 9.188 2.646 1.00 73.25 227 ASN A C 1
ATOM 1794 O O . ASN A 1 227 ? -2.444 9.224 3.865 1.00 73.25 227 ASN A O 1
ATOM 1798 N N . GLN A 1 228 ? -1.722 8.821 1.777 1.00 71.19 228 GLN A N 1
ATOM 1799 C CA . GLN A 1 228 ? -0.404 8.345 2.199 1.00 71.19 228 GLN A CA 1
ATOM 1800 C C . GLN A 1 228 ? 0.296 9.352 3.128 1.00 71.19 228 GLN A C 1
ATOM 1802 O O . GLN A 1 228 ? 0.705 8.988 4.222 1.00 71.19 228 GLN A O 1
ATOM 1807 N N . LYS A 1 229 ? 0.326 10.645 2.780 1.00 71.31 229 LYS A N 1
ATOM 1808 C CA . LYS A 1 229 ? 0.988 11.693 3.587 1.00 71.31 229 LYS A CA 1
ATOM 1809 C C . LYS A 1 229 ? 0.375 11.888 4.985 1.00 71.31 229 LYS A C 1
ATOM 1811 O O . LYS A 1 229 ? 1.073 12.297 5.908 1.00 71.31 229 LYS A O 1
ATOM 1816 N N . ALA A 1 230 ? -0.916 11.608 5.146 1.00 70.62 230 ALA A N 1
ATOM 1817 C CA . ALA A 1 230 ? -1.671 11.802 6.381 1.00 70.62 230 ALA A CA 1
ATOM 1818 C C . ALA A 1 230 ? -1.546 10.648 7.378 1.00 70.62 230 ALA A C 1
ATOM 1820 O O . ALA A 1 230 ? -1.795 10.859 8.565 1.00 70.62 230 ALA A O 1
ATOM 1821 N N . GLY A 1 231 ? -1.204 9.442 6.915 1.00 73.06 231 GLY A N 1
ATOM 1822 C CA . GLY A 1 231 ? -1.287 8.213 7.715 1.00 73.06 231 GLY A CA 1
ATOM 1823 C C . GLY A 1 231 ? -0.554 8.293 9.054 1.00 73.06 231 GLY A C 1
ATOM 1824 O O . GLY A 1 231 ? -1.199 8.152 10.098 1.00 73.06 231 GLY A O 1
ATOM 1825 N N . PRO A 1 232 ? 0.754 8.611 9.062 1.00 77.50 232 PRO A N 1
ATOM 1826 C CA . PRO A 1 232 ? 1.534 8.711 10.290 1.00 77.50 232 PRO A CA 1
ATOM 1827 C C . PRO A 1 232 ? 0.984 9.764 11.254 1.00 77.50 232 PRO A C 1
ATOM 1829 O O . PRO A 1 232 ? 0.836 9.494 12.445 1.00 77.50 232 PRO A O 1
ATOM 1832 N N . LYS A 1 233 ? 0.603 10.941 10.738 1.00 76.38 233 LYS A N 1
ATOM 1833 C CA . LYS A 1 233 ? 0.072 12.046 11.548 1.00 76.38 233 LYS A CA 1
ATOM 1834 C C . LYS A 1 233 ? -1.279 11.695 12.166 1.00 76.38 233 LYS A C 1
ATOM 1836 O O . LYS A 1 233 ? -1.455 11.859 13.375 1.00 76.38 233 LYS A O 1
ATOM 1841 N N . LEU A 1 234 ? -2.212 11.163 11.371 1.00 72.81 234 LEU A N 1
ATOM 1842 C CA . LEU A 1 234 ? -3.517 10.730 11.869 1.00 72.81 234 LEU A CA 1
ATOM 1843 C C . LEU A 1 234 ? -3.346 9.665 12.945 1.00 72.81 234 LEU A C 1
ATOM 1845 O O . LEU A 1 234 ? -3.993 9.698 13.991 1.00 72.81 234 LEU A O 1
ATOM 1849 N N . PHE A 1 235 ? -2.465 8.709 12.694 1.00 74.69 235 PHE A N 1
ATOM 1850 C CA . PHE A 1 235 ? -2.274 7.619 13.615 1.00 74.69 235 PHE A CA 1
ATOM 1851 C C . PHE A 1 235 ? -1.578 8.060 14.912 1.00 74.69 235 PHE A C 1
ATOM 1853 O O . PHE A 1 235 ? -1.981 7.626 15.994 1.00 74.69 235 PHE A O 1
ATOM 1860 N N . ALA A 1 236 ? -0.615 8.983 14.845 1.00 78.25 236 ALA A N 1
ATOM 1861 C CA . ALA A 1 236 ? -0.055 9.630 16.029 1.00 78.25 236 ALA A CA 1
ATOM 1862 C C . ALA A 1 236 ? -1.158 10.298 16.863 1.00 78.25 236 ALA A C 1
ATOM 1864 O O . ALA A 1 236 ? -1.192 10.143 18.083 1.00 78.25 236 ALA A O 1
ATOM 1865 N N . MET A 1 237 ? -2.107 10.985 16.215 1.00 76.19 237 MET A N 1
ATOM 1866 C CA . MET A 1 237 ? -3.256 11.596 16.891 1.00 76.19 237 MET A CA 1
ATOM 1867 C C . MET A 1 237 ? -4.167 10.553 17.547 1.00 76.19 237 MET A C 1
ATOM 1869 O O . MET A 1 237 ? -4.540 10.723 18.707 1.00 76.19 237 MET A O 1
ATOM 1873 N N . LEU A 1 238 ? -4.483 9.459 16.848 1.00 72.62 238 LEU A N 1
ATOM 1874 C CA . LEU A 1 238 ? -5.277 8.349 17.390 1.00 72.62 238 LEU A CA 1
ATOM 1875 C C . LEU A 1 238 ? -4.589 7.693 18.596 1.00 72.62 238 LEU A C 1
ATOM 1877 O O . LEU A 1 238 ? -5.235 7.383 19.599 1.00 72.62 238 LEU A O 1
ATOM 1881 N N . SER A 1 239 ? -3.266 7.555 18.531 1.00 75.44 239 SER A N 1
ATOM 1882 C CA . SER A 1 239 ? -2.454 6.887 19.549 1.00 75.44 239 SER A CA 1
ATOM 1883 C C . SER A 1 239 ? -2.254 7.691 20.824 1.00 75.44 239 SER A C 1
ATOM 1885 O O . SER A 1 239 ? -1.988 7.100 21.867 1.00 75.44 239 SER A O 1
ATOM 1887 N N . ARG A 1 240 ? -2.424 9.022 20.795 1.00 75.62 240 ARG A N 1
ATOM 1888 C CA . ARG A 1 240 ? -2.331 9.879 22.001 1.00 75.62 240 ARG A CA 1
ATOM 1889 C C . ARG A 1 240 ? -3.282 9.460 23.111 1.00 75.62 240 ARG A C 1
ATOM 1891 O O . ARG A 1 240 ? -3.043 9.748 24.276 1.00 75.62 240 ARG A O 1
ATOM 1898 N N . SER A 1 241 ? -4.372 8.826 22.717 1.00 69.69 241 SER A N 1
ATOM 1899 C CA . SER A 1 241 ? -5.441 8.410 23.602 1.00 69.69 241 SER A CA 1
ATOM 1900 C C . SER A 1 241 ? -5.279 6.962 24.094 1.00 69.69 241 SER A C 1
ATOM 1902 O O . SER A 1 241 ? -6.077 6.502 24.900 1.00 69.69 241 SER A O 1
ATOM 1904 N N . LEU A 1 242 ? -4.250 6.243 23.633 1.00 73.94 242 LEU A N 1
ATOM 1905 C CA . LEU A 1 242 ? -3.951 4.881 24.069 1.00 73.94 242 LEU A CA 1
ATOM 1906 C C . LEU A 1 242 ? -3.102 4.881 25.355 1.00 73.94 242 LEU A C 1
ATOM 1908 O O . LEU A 1 242 ? -2.372 5.843 25.609 1.00 73.94 242 LEU A O 1
ATOM 1912 N N . PRO A 1 243 ? -3.135 3.791 26.147 1.00 76.44 243 PRO A N 1
ATOM 1913 C CA . PRO A 1 243 ? -2.228 3.606 27.278 1.00 76.44 243 PRO A CA 1
ATOM 1914 C C . PRO A 1 243 ? -0.758 3.765 26.870 1.00 76.44 243 PRO A C 1
ATOM 1916 O O . PRO A 1 243 ? -0.372 3.397 25.763 1.00 76.44 243 PRO A O 1
ATOM 1919 N N . GLU A 1 244 ? 0.087 4.261 27.774 1.00 76.88 244 GLU A N 1
ATOM 1920 C CA . GLU A 1 244 ? 1.482 4.617 27.473 1.00 76.88 244 GLU A CA 1
ATOM 1921 C C . GLU A 1 244 ? 2.301 3.486 26.831 1.00 76.88 244 GLU A C 1
ATOM 1923 O O . GLU A 1 244 ? 3.001 3.720 25.847 1.00 76.88 244 GLU A O 1
ATOM 1928 N N . GLN A 1 245 ? 2.169 2.256 27.334 1.00 75.81 245 GLN A N 1
ATOM 1929 C CA . GLN A 1 245 ? 2.846 1.089 26.759 1.00 75.81 245 GLN A CA 1
ATOM 1930 C C . GLN A 1 245 ? 2.417 0.824 25.312 1.00 75.81 245 GLN A C 1
ATOM 1932 O O . GLN A 1 245 ? 3.246 0.499 24.468 1.00 75.81 245 GLN A O 1
ATOM 1937 N N . GLU A 1 246 ? 1.131 1.001 25.015 1.00 75.31 246 GLU A N 1
ATOM 1938 C CA . GLU A 1 246 ? 0.598 0.866 23.664 1.00 75.31 246 GLU A CA 1
ATOM 1939 C C . GLU A 1 246 ? 1.126 2.012 22.793 1.00 75.31 246 GLU A C 1
ATOM 1941 O O . GLU A 1 246 ? 1.670 1.772 21.726 1.00 75.31 246 GLU A O 1
ATOM 1946 N N . ARG A 1 247 ? 1.107 3.255 23.280 1.00 79.69 247 ARG A N 1
ATOM 1947 C CA . ARG A 1 247 ? 1.646 4.418 22.558 1.00 79.69 247 ARG A CA 1
ATOM 1948 C C . ARG A 1 247 ? 3.113 4.235 22.144 1.00 79.69 247 ARG A C 1
ATOM 1950 O O . ARG A 1 247 ? 3.454 4.545 21.006 1.00 79.69 247 ARG A O 1
ATOM 1957 N N . ILE A 1 248 ? 3.967 3.713 23.030 1.00 79.31 248 ILE A N 1
ATOM 1958 C CA . ILE A 1 248 ? 5.383 3.440 22.722 1.00 79.31 248 ILE A CA 1
ATOM 1959 C C . ILE A 1 248 ? 5.506 2.387 21.613 1.00 79.31 248 ILE A C 1
ATOM 1961 O O . ILE A 1 248 ? 6.252 2.594 20.657 1.00 79.31 248 ILE A O 1
ATOM 1965 N N . ARG A 1 249 ? 4.740 1.290 21.695 1.00 76.25 249 ARG A N 1
ATOM 1966 C CA . ARG A 1 249 ? 4.714 0.245 20.651 1.00 76.25 249 ARG A CA 1
ATOM 1967 C C . ARG A 1 249 ? 4.300 0.821 19.303 1.00 76.25 249 ARG A C 1
ATOM 1969 O O . ARG A 1 249 ? 4.952 0.614 18.283 1.00 76.25 249 ARG A O 1
ATOM 1976 N N . GLN A 1 250 ? 3.241 1.613 19.328 1.00 81.62 250 GLN A N 1
ATOM 1977 C CA . GLN A 1 250 ? 2.646 2.217 18.153 1.00 81.62 250 GLN A CA 1
ATOM 1978 C C . GLN A 1 250 ? 3.563 3.282 17.505 1.00 81.62 250 GLN A C 1
ATOM 1980 O O . GLN A 1 250 ? 3.473 3.501 16.297 1.00 81.62 250 GLN A O 1
ATOM 1985 N N . GLN A 1 251 ? 4.510 3.872 18.247 1.00 83.38 251 GLN A N 1
ATOM 1986 C CA . GLN A 1 251 ? 5.501 4.814 17.708 1.00 83.38 251 GLN A CA 1
ATOM 1987 C C . GLN A 1 251 ? 6.498 4.163 16.737 1.00 83.38 251 GLN A C 1
ATOM 1989 O O . GLN A 1 251 ? 6.887 4.790 15.751 1.00 83.38 251 GLN A O 1
ATOM 1994 N N . GLY A 1 252 ? 6.899 2.908 16.971 1.00 83.88 252 GLY A N 1
ATOM 1995 C CA . GLY A 1 252 ? 7.804 2.193 16.060 1.00 83.88 252 GLY A CA 1
ATOM 1996 C C . GLY A 1 252 ? 7.202 2.037 14.661 1.00 83.88 252 GLY A C 1
ATOM 1997 O O . GLY A 1 252 ? 7.850 2.331 13.656 1.00 83.88 252 GLY A O 1
ATOM 1998 N N . ALA A 1 253 ? 5.922 1.679 14.612 1.00 83.75 253 ALA A N 1
ATOM 1999 C CA . ALA A 1 253 ? 5.141 1.560 13.387 1.00 83.75 253 ALA A CA 1
ATOM 2000 C C . ALA A 1 253 ? 4.956 2.903 12.652 1.00 83.75 253 ALA A C 1
ATOM 2002 O O . ALA A 1 253 ? 5.041 2.945 11.424 1.00 83.75 253 ALA A O 1
ATOM 2003 N N . ILE A 1 254 ? 4.766 4.008 13.388 1.00 84.50 254 ILE A N 1
ATOM 2004 C CA . ILE A 1 254 ? 4.712 5.367 12.816 1.00 84.50 254 ILE A CA 1
ATOM 2005 C C . ILE A 1 254 ? 6.030 5.694 12.119 1.00 84.50 254 ILE A C 1
ATOM 2007 O O . ILE A 1 254 ? 6.036 6.049 10.942 1.00 84.50 254 ILE A O 1
ATOM 2011 N N . ASN A 1 255 ? 7.149 5.511 12.823 1.00 86.12 255 ASN A N 1
ATOM 2012 C CA . ASN A 1 255 ? 8.478 5.814 12.298 1.00 86.12 255 ASN A CA 1
ATOM 2013 C C . ASN A 1 255 ? 8.799 4.966 11.055 1.00 86.12 255 ASN A C 1
ATOM 2015 O O . ASN A 1 255 ? 9.383 5.462 10.088 1.00 86.12 255 ASN A O 1
ATOM 2019 N N . LEU A 1 256 ? 8.407 3.687 11.066 1.00 85.31 256 LEU A N 1
ATOM 2020 C CA . LEU A 1 256 ? 8.554 2.794 9.919 1.00 85.31 256 LEU A CA 1
ATOM 2021 C C . LEU A 1 256 ? 7.718 3.281 8.726 1.00 85.31 256 LEU A C 1
ATOM 2023 O O . LEU A 1 256 ? 8.254 3.417 7.625 1.00 85.31 256 LEU A O 1
ATOM 2027 N N . SER A 1 257 ? 6.443 3.607 8.957 1.00 85.31 257 SER A N 1
ATOM 2028 C CA . SER A 1 257 ? 5.534 4.148 7.940 1.00 85.31 257 SER A CA 1
ATOM 2029 C C . SER A 1 257 ? 6.103 5.421 7.301 1.00 85.31 257 SER A C 1
ATOM 2031 O O . SER A 1 257 ? 6.255 5.481 6.083 1.00 85.31 257 SER A O 1
ATOM 2033 N N . GLU A 1 258 ? 6.552 6.396 8.098 1.00 86.19 258 GLU A N 1
ATOM 2034 C CA . GLU A 1 258 ? 7.180 7.628 7.591 1.00 86.19 258 GLU A CA 1
ATOM 2035 C C . GLU A 1 258 ? 8.434 7.353 6.753 1.00 86.19 258 GLU A C 1
ATOM 2037 O O . GLU A 1 258 ? 8.656 7.980 5.712 1.00 86.19 258 GLU A O 1
ATOM 2042 N N . LYS A 1 259 ? 9.270 6.403 7.190 1.00 86.06 259 LYS A N 1
ATOM 2043 C CA . LYS A 1 259 ? 10.487 6.011 6.469 1.00 86.06 259 LYS A CA 1
ATOM 2044 C C . LYS A 1 259 ? 10.166 5.404 5.103 1.00 86.06 259 LYS A C 1
ATOM 2046 O O . LYS A 1 259 ? 10.889 5.680 4.146 1.00 86.06 259 LYS A O 1
ATOM 2051 N N . ILE A 1 260 ? 9.117 4.586 5.003 1.00 85.31 260 ILE A N 1
ATOM 2052 C CA . ILE A 1 260 ? 8.682 3.968 3.742 1.00 85.31 260 ILE A CA 1
ATOM 2053 C C . ILE A 1 260 ? 8.019 5.006 2.830 1.00 85.31 260 ILE A C 1
ATOM 2055 O O . ILE A 1 260 ? 8.303 5.046 1.633 1.00 85.31 260 ILE A O 1
ATOM 2059 N N . GLN A 1 261 ? 7.188 5.893 3.379 1.00 83.75 261 GLN A N 1
ATOM 2060 C CA . GLN A 1 261 ? 6.505 6.939 2.609 1.00 83.75 261 GLN A CA 1
ATOM 2061 C C . GLN A 1 261 ? 7.472 7.876 1.898 1.00 83.75 261 GLN A C 1
ATOM 2063 O O . GLN A 1 261 ? 7.274 8.196 0.733 1.00 83.75 261 GLN A O 1
ATOM 2068 N N . LYS A 1 262 ? 8.578 8.246 2.552 1.00 82.06 262 LYS A N 1
ATOM 2069 C CA . LYS A 1 262 ? 9.635 9.064 1.932 1.00 82.06 262 LYS A CA 1
ATOM 2070 C C . LYS A 1 262 ? 10.293 8.399 0.717 1.00 82.06 262 LYS A C 1
ATOM 2072 O O . LYS A 1 262 ? 10.950 9.077 -0.064 1.00 82.06 262 LYS A O 1
ATOM 2077 N N . LYS A 1 263 ? 10.153 7.080 0.573 1.00 80.50 263 LYS A N 1
ATOM 2078 C CA . LYS A 1 263 ? 10.768 6.288 -0.497 1.00 80.50 263 LYS A CA 1
ATOM 2079 C C . LYS A 1 263 ? 9.787 5.898 -1.597 1.00 80.50 263 LYS A C 1
ATOM 2081 O O . LYS A 1 263 ? 10.228 5.427 -2.638 1.00 80.50 263 LYS A O 1
ATOM 2086 N N . THR A 1 264 ? 8.488 6.058 -1.395 1.00 80.62 264 THR A N 1
ATOM 2087 C CA . THR A 1 264 ? 7.468 5.495 -2.286 1.00 80.62 264 THR A CA 1
ATOM 2088 C C . THR A 1 264 ? 6.752 6.580 -3.069 1.00 80.62 264 THR A C 1
ATOM 2090 O O . THR A 1 264 ? 6.725 7.744 -2.668 1.00 80.62 264 THR A O 1
ATOM 2093 N N . SER A 1 265 ? 6.207 6.207 -4.225 1.00 73.12 265 SER A N 1
ATOM 2094 C CA . SER A 1 265 ? 5.343 7.104 -4.984 1.00 73.12 265 SER A CA 1
ATOM 2095 C C . SER A 1 265 ? 4.074 7.408 -4.205 1.00 73.12 265 SER A C 1
ATOM 2097 O O . SER A 1 265 ? 3.581 6.509 -3.521 1.00 73.12 265 SER A O 1
ATOM 2099 N N . PRO A 1 266 ? 3.549 8.643 -4.317 1.00 73.75 266 PRO A N 1
ATOM 2100 C CA . PRO A 1 266 ? 2.184 8.944 -3.935 1.00 73.75 266 PRO A CA 1
ATOM 2101 C C . PRO A 1 266 ? 1.237 7.921 -4.562 1.00 73.75 266 PRO A C 1
ATOM 2103 O O . PRO A 1 266 ? 1.153 7.823 -5.785 1.00 73.75 266 PRO A O 1
ATOM 2106 N N . THR A 1 267 ? 0.559 7.156 -3.722 1.00 79.62 267 THR A N 1
ATOM 2107 C CA . THR A 1 267 ? -0.536 6.274 -4.117 1.00 79.62 267 THR A CA 1
ATOM 2108 C C . THR A 1 267 ? -1.796 6.712 -3.405 1.00 79.62 267 THR A C 1
ATOM 2110 O O . THR A 1 267 ? -1.795 6.922 -2.190 1.00 79.62 267 THR A O 1
ATOM 2113 N N . ASP A 1 268 ? -2.865 6.862 -4.177 1.00 82.31 268 ASP A N 1
ATOM 2114 C CA . ASP A 1 268 ? -4.174 7.176 -3.630 1.00 82.31 268 ASP A CA 1
ATOM 2115 C C . ASP A 1 268 ? -4.833 5.885 -3.150 1.00 82.31 268 ASP A C 1
ATOM 2117 O O . ASP A 1 268 ? -4.684 4.823 -3.762 1.00 82.31 268 ASP A O 1
ATOM 2121 N N . ILE A 1 269 ? -5.570 5.971 -2.048 1.00 84.31 269 ILE A N 1
ATOM 2122 C CA . ILE A 1 269 ? -6.417 4.883 -1.581 1.00 84.31 269 ILE A CA 1
ATOM 2123 C C . ILE A 1 269 ? -7.763 5.437 -1.158 1.00 84.31 269 ILE A C 1
ATOM 2125 O O . ILE A 1 269 ? -7.856 6.446 -0.457 1.00 84.31 269 ILE A O 1
ATOM 2129 N N . GLU A 1 270 ? -8.809 4.754 -1.581 1.00 85.94 270 GLU A N 1
ATOM 2130 C CA . GLU A 1 270 ? -10.184 5.170 -1.363 1.00 85.94 270 GLU A CA 1
ATOM 2131 C C . GLU A 1 270 ? -11.014 3.959 -0.946 1.00 85.94 270 GLU A C 1
ATOM 2133 O O . GLU A 1 270 ? -10.636 2.808 -1.177 1.00 85.94 270 GLU A O 1
ATOM 2138 N N . ILE A 1 271 ? -12.132 4.215 -0.270 1.00 82.56 271 ILE A N 1
ATOM 2139 C CA . ILE A 1 271 ? -13.136 3.187 -0.002 1.00 82.56 271 ILE A CA 1
ATOM 2140 C C . ILE A 1 271 ? -14.418 3.639 -0.687 1.00 82.56 271 ILE A C 1
ATOM 2142 O O . ILE A 1 271 ? -15.068 4.564 -0.206 1.00 82.56 271 ILE A O 1
ATOM 2146 N N . GLU A 1 272 ? -14.776 2.962 -1.772 1.00 77.31 272 GLU A N 1
ATOM 2147 C CA . GLU A 1 272 ? -15.996 3.199 -2.550 1.00 77.31 272 GLU A CA 1
ATOM 2148 C C . GLU A 1 272 ? -16.847 1.928 -2.510 1.00 77.31 272 GLU A C 1
ATOM 2150 O O . GLU A 1 272 ? -16.336 0.830 -2.726 1.00 77.31 272 GLU A O 1
ATOM 2155 N N . ASP A 1 273 ? -18.126 2.050 -2.148 1.00 72.38 273 ASP A N 1
ATOM 2156 C CA . ASP A 1 273 ? -19.084 0.930 -2.090 1.00 72.38 273 ASP A CA 1
ATOM 2157 C C . ASP A 1 273 ? -18.598 -0.297 -1.296 1.00 72.38 273 ASP A C 1
ATOM 2159 O O . ASP A 1 273 ? -18.919 -1.449 -1.578 1.00 72.38 273 ASP A O 1
ATOM 2163 N N . GLY A 1 274 ? -17.793 -0.051 -0.258 1.00 69.12 274 GLY A N 1
ATOM 2164 C CA . GLY A 1 274 ? -17.207 -1.102 0.570 1.00 69.12 274 GLY A CA 1
ATOM 2165 C C . GLY A 1 274 ? -15.997 -1.802 -0.054 1.00 69.12 274 GLY A C 1
ATOM 2166 O O . GLY A 1 274 ? -15.400 -2.644 0.608 1.00 69.12 274 GLY A O 1
ATOM 2167 N N . THR A 1 275 ? -15.564 -1.433 -1.251 1.00 81.12 275 THR A N 1
ATOM 2168 C CA . THR A 1 275 ? -14.319 -1.917 -1.858 1.00 81.12 275 THR A CA 1
ATOM 2169 C C . THR A 1 275 ? -13.179 -0.971 -1.513 1.00 81.12 275 THR A C 1
ATOM 2171 O O . THR A 1 275 ? -13.355 0.246 -1.521 1.00 81.12 275 THR A O 1
ATOM 2174 N N . VAL A 1 276 ? -12.011 -1.514 -1.159 1.00 88.75 276 VAL A N 1
ATOM 2175 C CA . VAL A 1 276 ? -10.807 -0.699 -0.974 1.00 88.75 276 VAL A CA 1
ATOM 2176 C C . VAL A 1 276 ? -10.135 -0.579 -2.335 1.00 88.75 276 VAL A C 1
ATOM 2178 O O . VAL A 1 276 ? -9.775 -1.591 -2.924 1.00 88.75 276 VAL A O 1
ATOM 2181 N N . THR A 1 277 ? -9.953 0.633 -2.839 1.00 91.38 277 THR A N 1
ATOM 2182 C CA . THR A 1 277 ? -9.364 0.875 -4.160 1.00 91.38 277 THR A CA 1
ATOM 2183 C C . THR A 1 277 ? -8.024 1.570 -4.001 1.00 91.38 277 THR A C 1
ATOM 2185 O O . THR A 1 277 ? -7.963 2.627 -3.382 1.00 91.38 277 THR A O 1
ATOM 2188 N N . MET A 1 278 ? -6.955 1.004 -4.563 1.00 92.12 278 MET A N 1
ATOM 2189 C CA . MET A 1 278 ? -5.628 1.627 -4.596 1.00 92.12 278 MET A CA 1
ATOM 2190 C C . MET A 1 278 ? -5.306 2.114 -6.008 1.00 92.12 278 MET A C 1
ATOM 2192 O O . MET A 1 278 ? -5.194 1.322 -6.946 1.00 92.12 278 MET A O 1
ATOM 2196 N N . GLY A 1 279 ? -5.145 3.427 -6.144 1.00 91.75 279 GLY A N 1
ATOM 2197 C CA . GLY A 1 279 ? -4.758 4.092 -7.377 1.00 91.75 279 GLY A CA 1
ATOM 2198 C C . GLY A 1 279 ? -3.263 3.945 -7.631 1.00 91.75 279 GLY A C 1
ATOM 2199 O O . GLY A 1 279 ? -2.454 4.483 -6.874 1.00 91.75 279 GLY A O 1
ATOM 2200 N N . LEU A 1 280 ? -2.890 3.255 -8.708 1.00 91.44 280 LEU A N 1
ATOM 2201 C CA . LEU A 1 280 ? -1.502 3.182 -9.157 1.00 91.44 280 LEU A CA 1
ATOM 2202 C C . LEU A 1 280 ? -1.318 4.057 -10.392 1.00 91.44 280 LEU A C 1
ATOM 2204 O O . LEU A 1 280 ? -1.923 3.808 -11.433 1.00 91.44 280 LEU A O 1
ATOM 2208 N N . GLY A 1 281 ? -0.482 5.085 -10.265 1.00 88.38 281 GLY A N 1
ATOM 2209 C CA . GLY A 1 281 ? -0.208 6.022 -11.348 1.00 88.38 281 GLY A CA 1
ATOM 2210 C C . GLY A 1 281 ? 0.554 5.380 -12.511 1.00 88.38 281 GLY A C 1
ATOM 2211 O O . GLY A 1 281 ? 1.455 4.565 -12.286 1.00 88.38 281 GLY A O 1
ATOM 2212 N N . TYR A 1 282 ? 0.245 5.804 -13.732 1.00 87.81 282 TYR A N 1
ATOM 2213 C CA . TYR A 1 282 ? 1.070 5.606 -14.921 1.00 87.81 282 TYR A CA 1
ATOM 2214 C C . TYR A 1 282 ? 1.080 6.862 -15.794 1.00 87.81 282 TYR A C 1
ATOM 2216 O O . TYR A 1 282 ? 0.107 7.617 -15.859 1.00 87.81 282 TYR A O 1
ATOM 2224 N N . HIS A 1 283 ? 2.183 7.069 -16.492 1.00 82.50 283 HIS A N 1
ATOM 2225 C CA . HIS A 1 283 ? 2.458 8.257 -17.266 1.00 82.50 283 HIS A CA 1
ATOM 2226 C C . HIS A 1 283 ? 1.578 8.319 -18.516 1.00 82.50 283 HIS A C 1
ATOM 2228 O O . HIS A 1 283 ? 1.466 7.364 -19.291 1.00 82.50 283 HIS A O 1
ATOM 2234 N N . LYS A 1 284 ? 0.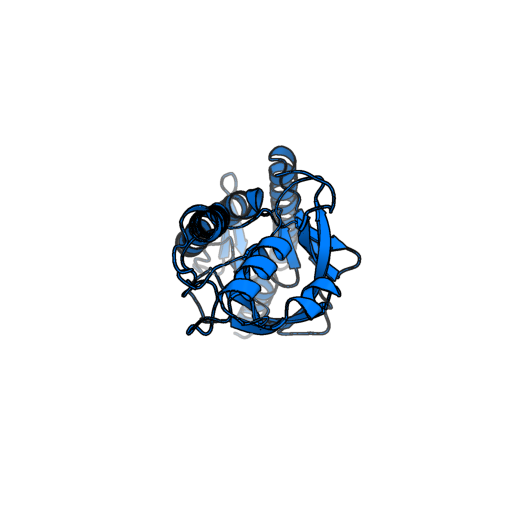977 9.486 -18.764 1.00 79.56 284 LYS A N 1
ATOM 2235 C CA . LYS A 1 284 ? 0.237 9.767 -19.994 1.00 79.56 284 LYS A CA 1
ATOM 2236 C C . LYS A 1 284 ? 1.172 9.748 -21.221 1.00 79.56 284 LYS A C 1
ATOM 2238 O O . LYS A 1 284 ? 2.065 10.587 -21.315 1.00 79.56 284 LYS A O 1
ATOM 2243 N N . PRO A 1 285 ? 0.927 8.882 -22.227 1.00 70.88 285 PRO A N 1
ATOM 2244 C CA . PRO A 1 285 ? 1.673 8.931 -23.485 1.00 70.88 285 PRO A CA 1
ATOM 2245 C C . PRO A 1 285 ? 1.565 10.317 -24.137 1.00 70.88 285 PRO A C 1
ATOM 2247 O O . PRO A 1 285 ? 0.469 10.885 -24.171 1.00 70.88 285 PRO A O 1
ATOM 2250 N N . GLY A 1 286 ? 2.687 10.843 -24.639 1.00 62.62 286 GLY A N 1
ATOM 2251 C CA . GLY A 1 286 ? 2.771 12.157 -25.293 1.00 62.62 286 GLY A CA 1
ATOM 2252 C C . GLY A 1 286 ? 3.244 13.315 -24.405 1.00 62.62 286 GLY A C 1
ATOM 2253 O O . GLY A 1 286 ? 3.439 14.411 -24.917 1.00 62.62 286 GLY A O 1
ATOM 2254 N N . CYS A 1 287 ? 3.464 13.091 -23.108 1.00 63.16 287 CYS A N 1
ATOM 2255 C CA . CYS A 1 287 ? 4.224 14.025 -22.276 1.00 63.16 287 CYS A CA 1
ATOM 2256 C C . CYS A 1 287 ? 5.730 13.785 -22.429 1.00 63.16 287 CYS A C 1
ATOM 2258 O O . CYS A 1 287 ? 6.182 12.639 -22.489 1.00 63.16 287 CYS A O 1
ATOM 2260 N N . PHE A 1 288 ? 6.500 14.870 -22.482 1.00 54.94 288 PHE A N 1
ATOM 2261 C CA . PHE A 1 288 ? 7.958 14.830 -22.435 1.00 54.94 288 PHE A CA 1
ATOM 2262 C C . PHE A 1 288 ? 8.395 14.999 -20.976 1.00 54.94 288 PHE A C 1
ATOM 2264 O O . PHE A 1 288 ? 7.991 15.965 -20.328 1.00 54.94 288 PHE A O 1
ATOM 2271 N N . LEU A 1 289 ? 9.164 14.033 -20.468 1.00 53.12 289 LEU A N 1
ATOM 2272 C CA . LEU A 1 289 ? 9.787 14.049 -19.138 1.00 53.12 289 LEU A CA 1
ATOM 2273 C C . LEU A 1 289 ? 11.217 14.583 -19.211 1.00 53.12 289 LEU A C 1
ATOM 2275 O O . LEU A 1 289 ? 11.921 14.210 -20.178 1.00 53.12 289 LEU A O 1
#